Protein AF-A0A9W8LY80-F1 (afdb_monomer)

Mean predicted aligned error: 14.92 Å

Radius of gyration: 24.44 Å; Cα contacts (8 Å, |Δi|>4): 105; chains: 1; bounding box: 67×34×59 Å

InterPro domains:
  IPR016024 Armadillo-type fold [SSF48371] (2-162)

Nearest PDB structures (foldseek):
  9b31-assembly1_A  TM=7.472E-01  e=6.110E-05  Saccharomyces cerevisiae
  8f0x-assembly1_A  TM=8.409E-01  e=2.428E-04  Saccharomyces cerevisiae S288C
  9b3i-assembly1_A  TM=7.490E-01  e=7.148E-04  Saccharomyces cerevisiae

Foldseek 3Di:
DVLVVLVVLVVLLVVVVVVDPVQQPDKDFDAWDDDPVQPPHDQDPVNCVVPPIDGDIDRRNLRSLVVLLVSLVVVVVVVCVVVPPPDDDDPPPPPDPDDDDDDDDDPDDDDPDPDDVVVVVVVVVVVVVVPPCPPPVPDPVSVVDPSNPDDSNVVSVVSVVVVCPDPCCVPRNVVVDDPVSVVSVVVD

Solvent-accessible surface area (backbone atoms only — not comparable to full-atom values): 11968 Å² total; per-residue (Å²): 108,72,61,60,50,49,52,51,53,52,50,51,53,54,54,59,72,64,67,44,65,73,54,57,69,34,74,38,78,56,51,78,51,83,58,77,91,51,70,95,51,89,77,46,78,73,52,38,71,77,55,64,89,45,58,41,80,36,42,35,62,56,48,51,53,52,51,56,53,49,50,49,55,51,50,54,54,49,50,45,50,72,74,68,46,87,78,83,79,76,91,62,87,87,80,80,86,78,90,74,87,90,82,94,76,84,86,72,87,78,82,80,78,93,78,59,62,67,63,52,50,50,52,51,44,54,56,61,60,72,73,65,75,76,56,67,80,76,40,69,71,49,71,67,36,74,68,62,80,49,61,59,60,63,52,51,53,54,49,51,54,58,49,64,73,38,82,63,30,68,75,70,45,55,79,75,54,50,74,66,57,52,52,55,64,73,74,109

Sequence (188 aa):
GYYNRKVSAVALMRLLDLHDARVNSLVVQGDLIPNTANNGKIVTRSMSRVNPDQFTQIAAPVKIFKLLLAEIDMDVESMYVRNGGAGLSAVVDANELDTGDGDEDNWEDDGIEDAGLADELEYYAHFADDEFDDDDDDDEDVQADPIYHQDLNETLGSYLKQITCNENFGTSIAPLLTSREQSILSKM

Secondary structure (DSSP, 8-state):
-HHHHHHHHHHHHHHHHTT-HHHHT-EEEEEEE--GGGTTS---HHHHHHS--EEEEEEHHHHHHHHHHHHHHHHHHHHHHHTT----S------------------------SSSHHHHHHHHHHHHHHT----GGG-HHHHHSHHHHS-HHHHHHHHHHHHHTSTTHHHHTGGG--HHHHHHHHH-

pLDDT: mean 74.14, std 18.53, range [31.53, 95.0]

Structure (mmCIF, N/CA/C/O backbone):
data_AF-A0A9W8LY80-F1
#
_entry.id   AF-A0A9W8LY80-F1
#
loop_
_atom_site.group_PDB
_atom_site.id
_atom_site.type_symbol
_atom_site.label_atom_id
_atom_site.label_alt_id
_atom_site.label_comp_id
_atom_site.label_asym_id
_atom_site.label_entity_id
_atom_site.label_seq_id
_atom_site.pdbx_PDB_ins_code
_atom_site.Cartn_x
_atom_site.Cartn_y
_atom_site.Cartn_z
_atom_site.occupancy
_atom_site.B_iso_or_equiv
_atom_site.auth_seq_id
_atom_site.auth_comp_id
_atom_site.auth_asym_id
_atom_site.auth_atom_id
_atom_site.pdbx_PDB_model_num
ATOM 1 N N . GLY A 1 1 ? 17.490 -3.728 1.894 1.00 74.94 1 GLY A N 1
ATOM 2 C CA . GLY A 1 1 ? 17.814 -2.976 0.669 1.00 74.94 1 GLY A CA 1
ATOM 3 C C . GLY A 1 1 ? 16.670 -2.149 0.097 1.00 74.94 1 GLY A C 1
ATOM 4 O O . GLY A 1 1 ? 15.493 -2.458 0.286 1.00 74.94 1 GLY A O 1
ATOM 5 N N . TYR A 1 2 ? 17.032 -1.097 -0.641 1.00 81.38 2 TYR A N 1
ATOM 6 C CA . TYR A 1 2 ? 16.127 -0.249 -1.433 1.00 81.38 2 TYR A CA 1
ATOM 7 C C . TYR A 1 2 ? 15.503 -1.011 -2.615 1.00 81.38 2 TYR A C 1
ATOM 9 O O . TYR A 1 2 ? 14.302 -0.890 -2.860 1.00 81.38 2 TYR A O 1
ATOM 17 N N . TYR A 1 3 ? 16.281 -1.874 -3.277 1.00 85.69 3 TYR A N 1
ATOM 18 C CA . TYR A 1 3 ? 15.799 -2.746 -4.351 1.00 85.69 3 TYR A CA 1
ATOM 19 C C . TYR A 1 3 ? 14.634 -3.641 -3.901 1.00 85.69 3 TYR A C 1
ATOM 21 O O . TYR A 1 3 ? 13.572 -3.654 -4.523 1.00 85.69 3 TYR A O 1
ATOM 29 N N . ASN A 1 4 ? 14.771 -4.287 -2.741 1.00 87.69 4 ASN A N 1
ATOM 30 C CA . ASN A 1 4 ? 13.726 -5.122 -2.143 1.00 87.69 4 ASN A CA 1
ATOM 31 C C . ASN A 1 4 ? 12.393 -4.371 -1.921 1.00 87.69 4 ASN A C 1
ATOM 33 O O . ASN A 1 4 ? 11.312 -4.943 -2.115 1.00 87.69 4 ASN A O 1
ATOM 37 N N . ARG A 1 5 ? 12.445 -3.076 -1.570 1.00 87.88 5 ARG A N 1
ATOM 38 C CA . ARG A 1 5 ? 11.243 -2.227 -1.477 1.00 87.88 5 ARG A CA 1
ATOM 39 C C . ARG A 1 5 ? 10.616 -1.979 -2.847 1.00 87.88 5 ARG A C 1
ATOM 41 O O . ARG A 1 5 ? 9.407 -2.167 -2.984 1.00 87.88 5 ARG A O 1
ATOM 48 N N . LYS A 1 6 ? 11.418 -1.661 -3.874 1.00 89.06 6 LYS A N 1
ATOM 49 C CA . LYS A 1 6 ? 10.925 -1.511 -5.257 1.00 89.06 6 LYS A CA 1
ATOM 50 C C . LYS A 1 6 ? 10.234 -2.776 -5.756 1.00 89.06 6 LYS A C 1
ATOM 52 O O . LYS A 1 6 ? 9.104 -2.705 -6.234 1.00 89.06 6 LYS A O 1
ATOM 57 N N . VAL A 1 7 ? 10.880 -3.932 -5.600 1.00 91.50 7 VAL A N 1
ATOM 58 C CA . VAL A 1 7 ? 10.330 -5.233 -6.011 1.00 91.50 7 VAL A CA 1
ATOM 59 C C . VAL A 1 7 ? 9.003 -5.503 -5.305 1.00 91.50 7 VAL A C 1
ATOM 61 O O . VAL A 1 7 ? 8.015 -5.844 -5.957 1.00 91.50 7 VAL A O 1
ATOM 64 N N . SER A 1 8 ? 8.943 -5.281 -3.989 1.00 92.81 8 SER A N 1
ATOM 65 C CA . SER A 1 8 ? 7.718 -5.467 -3.201 1.00 92.81 8 SER A CA 1
ATOM 66 C C . SER A 1 8 ? 6.587 -4.551 -3.673 1.00 92.81 8 SER A C 1
ATOM 68 O O . SER A 1 8 ? 5.464 -5.011 -3.888 1.00 92.81 8 SER A O 1
ATOM 70 N N . ALA A 1 9 ? 6.873 -3.268 -3.894 1.00 92.38 9 ALA A N 1
ATOM 71 C CA . ALA A 1 9 ? 5.894 -2.299 -4.369 1.00 92.38 9 ALA A CA 1
ATOM 72 C C . ALA A 1 9 ? 5.366 -2.657 -5.770 1.00 92.38 9 ALA A C 1
ATOM 74 O O . ALA A 1 9 ? 4.152 -2.676 -5.990 1.00 92.38 9 ALA A O 1
ATOM 75 N N . VAL A 1 10 ? 6.251 -3.022 -6.705 1.00 92.38 10 VAL A N 1
ATOM 76 C CA . VAL A 1 10 ? 5.865 -3.453 -8.059 1.00 92.38 10 VAL A CA 1
ATOM 77 C C . VAL A 1 10 ? 5.041 -4.736 -8.022 1.00 92.38 10 VAL A C 1
ATOM 79 O O . VAL A 1 10 ? 4.006 -4.813 -8.686 1.00 92.38 10 VAL A O 1
ATOM 82 N N . ALA A 1 11 ? 5.430 -5.721 -7.214 1.00 93.75 11 ALA A N 1
ATOM 83 C CA . ALA A 1 11 ? 4.673 -6.959 -7.058 1.00 93.75 11 ALA A CA 1
ATOM 84 C C . ALA A 1 11 ? 3.248 -6.698 -6.543 1.00 93.75 11 ALA A C 1
ATOM 86 O O . ALA A 1 11 ? 2.287 -7.274 -7.056 1.00 93.75 11 ALA A O 1
ATOM 87 N N . LEU A 1 12 ? 3.096 -5.788 -5.578 1.00 93.44 12 LEU A N 1
ATOM 88 C CA . LEU A 1 12 ? 1.799 -5.386 -5.038 1.00 93.44 12 LEU A CA 1
ATOM 89 C C . LEU A 1 12 ? 0.921 -4.659 -6.068 1.00 93.44 12 LEU A C 1
ATOM 91 O O . LEU A 1 12 ? -0.277 -4.940 -6.136 1.00 93.44 12 LEU A O 1
ATOM 95 N N . MET A 1 13 ? 1.498 -3.790 -6.906 1.00 92.56 13 MET A N 1
ATOM 96 C CA . MET A 1 13 ? 0.776 -3.176 -8.031 1.00 92.56 13 MET A CA 1
ATOM 97 C C . MET A 1 13 ? 0.255 -4.244 -9.001 1.00 92.56 13 MET A C 1
ATOM 99 O O . MET A 1 13 ? -0.931 -4.286 -9.321 1.00 92.56 13 MET A O 1
ATOM 103 N N . ARG A 1 14 ? 1.117 -5.186 -9.405 1.00 92.50 14 ARG A N 1
ATOM 104 C CA . ARG A 1 14 ? 0.716 -6.290 -10.292 1.00 92.50 14 ARG A CA 1
ATOM 105 C C . ARG A 1 14 ? -0.362 -7.171 -9.669 1.00 92.50 14 ARG A C 1
ATOM 107 O O . ARG A 1 14 ? -1.258 -7.629 -10.373 1.00 92.50 14 ARG A O 1
ATOM 114 N N . LEU A 1 15 ? -0.296 -7.401 -8.361 1.00 92.31 15 LEU A N 1
ATOM 115 C CA . LEU A 1 15 ? -1.284 -8.199 -7.644 1.00 92.31 15 LEU A CA 1
ATOM 116 C C . LEU A 1 15 ? -2.679 -7.557 -7.681 1.00 92.31 15 LEU A C 1
ATOM 118 O O . LEU A 1 15 ? -3.668 -8.271 -7.847 1.00 92.31 15 LEU A O 1
ATOM 122 N N . LEU A 1 16 ? -2.758 -6.229 -7.564 1.00 89.19 16 LEU A N 1
ATOM 123 C CA . LEU A 1 16 ? -4.012 -5.487 -7.711 1.00 89.19 16 LEU A CA 1
ATOM 124 C C . LEU A 1 16 ? -4.546 -5.548 -9.149 1.00 89.19 16 LEU A C 1
ATOM 126 O O . LEU A 1 16 ? -5.740 -5.781 -9.341 1.00 89.19 16 LEU A O 1
ATOM 130 N N . ASP A 1 17 ? -3.672 -5.440 -10.153 1.00 89.94 17 ASP A N 1
ATOM 131 C CA . ASP A 1 17 ? -4.055 -5.493 -11.573 1.00 89.94 17 ASP A CA 1
ATOM 132 C C . ASP A 1 17 ? -4.682 -6.827 -11.991 1.00 89.94 17 ASP A C 1
ATOM 134 O O . ASP A 1 17 ? -5.520 -6.870 -12.897 1.00 89.94 17 ASP A O 1
ATOM 138 N N . LEU A 1 18 ? -4.318 -7.925 -11.324 1.00 90.44 18 LEU A N 1
ATOM 139 C CA . LEU A 1 18 ? -4.878 -9.249 -11.601 1.00 90.44 18 LEU A CA 1
ATOM 140 C C . LEU A 1 18 ? -6.361 -9.370 -11.224 1.00 90.44 18 LEU A C 1
ATOM 142 O O . LEU A 1 18 ? -7.028 -10.273 -11.727 1.00 90.44 18 LEU A O 1
ATOM 146 N N . HIS A 1 19 ? -6.879 -8.493 -10.352 1.00 86.31 19 HIS A N 1
ATOM 147 C CA . HIS A 1 19 ? -8.266 -8.514 -9.865 1.00 86.31 19 HIS A CA 1
ATOM 148 C C . HIS A 1 19 ? -8.741 -9.913 -9.413 1.00 86.31 19 HIS A C 1
ATOM 150 O O . HIS A 1 19 ? -9.911 -10.274 -9.571 1.00 86.31 19 HIS A O 1
ATOM 156 N N . ASP A 1 20 ? -7.836 -10.720 -8.851 1.00 92.25 20 ASP A N 1
ATOM 157 C CA . ASP A 1 20 ? -8.119 -12.109 -8.493 1.00 92.25 20 ASP A CA 1
ATOM 158 C C . ASP A 1 20 ? -9.129 -12.173 -7.334 1.00 92.25 20 ASP A C 1
ATOM 160 O O . ASP A 1 20 ? -8.915 -11.622 -6.250 1.00 92.25 20 ASP A O 1
ATOM 164 N N . ALA A 1 21 ? -10.232 -12.895 -7.546 1.00 90.81 21 ALA A N 1
ATOM 165 C CA . ALA A 1 21 ? -11.280 -13.088 -6.547 1.00 90.81 21 ALA A CA 1
ATOM 166 C C . ALA A 1 21 ? -10.750 -13.681 -5.230 1.00 90.81 21 ALA A C 1
ATOM 168 O O . ALA A 1 21 ? -11.258 -13.349 -4.158 1.00 90.81 21 ALA A O 1
ATOM 169 N N . ARG A 1 22 ? -9.710 -14.522 -5.291 1.00 92.56 22 ARG A N 1
ATOM 170 C CA . ARG A 1 22 ? -9.081 -15.121 -4.108 1.00 92.56 22 ARG A CA 1
ATOM 171 C C . ARG A 1 22 ? -8.469 -14.041 -3.228 1.00 92.56 22 ARG A C 1
ATOM 173 O O . ARG A 1 22 ? -8.735 -14.029 -2.032 1.00 92.56 22 ARG A O 1
ATOM 180 N N . VAL A 1 23 ? -7.737 -13.103 -3.826 1.00 89.00 23 VAL A N 1
ATOM 181 C CA . VAL A 1 23 ? -7.120 -11.976 -3.114 1.00 89.00 23 VAL A CA 1
ATOM 182 C C . VAL A 1 23 ? -8.190 -11.009 -2.613 1.00 89.00 23 VAL A C 1
ATOM 184 O O . VAL A 1 23 ? -8.158 -10.609 -1.453 1.00 89.00 23 VAL A O 1
ATOM 187 N N . ASN A 1 24 ? -9.192 -10.702 -3.439 1.00 87.69 24 ASN A N 1
ATOM 188 C CA . ASN A 1 24 ? -10.275 -9.788 -3.068 1.00 87.69 24 ASN A CA 1
ATOM 189 C C . ASN A 1 24 ? -11.109 -10.288 -1.879 1.00 87.69 24 ASN A C 1
ATOM 191 O O . ASN A 1 24 ? -11.655 -9.479 -1.132 1.00 87.69 24 ASN A O 1
ATOM 195 N N . SER A 1 25 ? -11.206 -11.608 -1.698 1.00 90.56 25 SER A N 1
A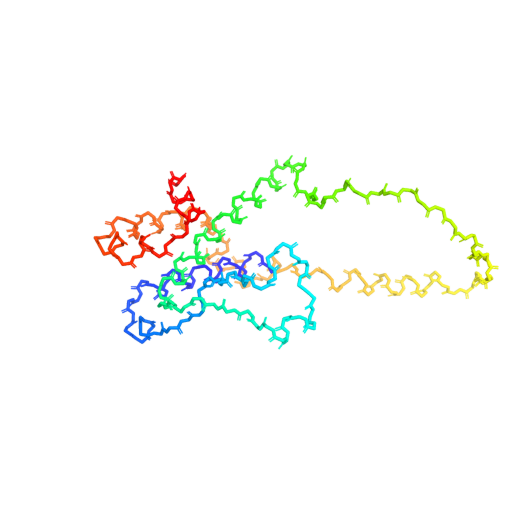TOM 196 C CA . SER A 1 25 ? -11.951 -12.222 -0.594 1.00 90.56 25 SER A CA 1
ATOM 197 C C . SER A 1 25 ? -11.189 -12.262 0.738 1.00 90.56 25 SER A C 1
ATOM 199 O O . SER A 1 25 ? -11.796 -12.524 1.777 1.00 90.56 25 SER A O 1
ATOM 201 N N . LEU A 1 26 ? -9.875 -12.007 0.729 1.00 94.31 26 LEU A N 1
ATOM 202 C CA . LEU A 1 26 ? -9.054 -12.036 1.937 1.00 94.31 26 LEU A CA 1
ATOM 203 C C . LEU A 1 26 ? -9.295 -10.800 2.803 1.00 94.31 26 LEU A C 1
ATOM 205 O O . LEU A 1 26 ? -9.319 -9.666 2.321 1.00 94.31 26 LEU A O 1
ATOM 209 N N . VAL A 1 27 ? -9.402 -11.037 4.108 1.00 94.44 27 VAL A N 1
ATOM 210 C CA . VAL A 1 27 ? -9.49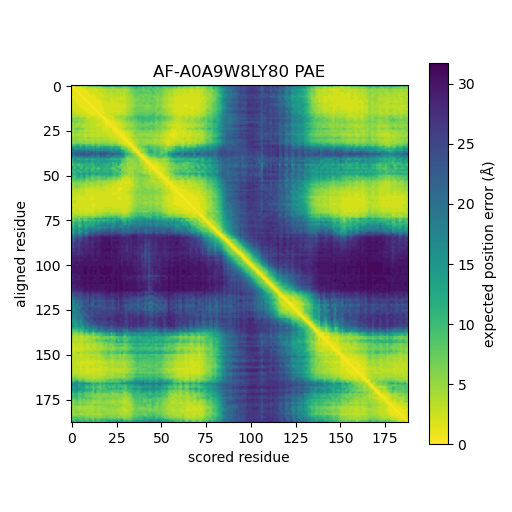5 -10.000 5.136 1.00 94.44 27 VAL A CA 1
ATOM 211 C C . VAL A 1 27 ? -8.189 -9.984 5.920 1.00 94.44 27 VAL A C 1
ATOM 213 O O . VAL A 1 27 ? -7.698 -11.031 6.340 1.00 94.44 27 VAL A O 1
ATOM 216 N N . VAL A 1 28 ? -7.619 -8.796 6.086 1.00 95.00 28 VAL A N 1
ATOM 217 C CA . VAL A 1 28 ? -6.319 -8.565 6.716 1.00 95.00 28 VAL A CA 1
ATOM 218 C C . VAL A 1 28 ? -6.408 -7.450 7.755 1.00 95.00 28 VAL A C 1
ATOM 220 O O . VAL A 1 28 ? -7.358 -6.663 7.783 1.00 95.00 28 VAL A O 1
ATOM 223 N N . GLN A 1 29 ? -5.385 -7.369 8.605 1.00 94.50 29 GLN A N 1
ATOM 224 C CA . GLN A 1 29 ? -5.264 -6.319 9.611 1.00 94.50 29 GLN A CA 1
ATOM 225 C C . GLN A 1 29 ? -4.971 -4.960 8.954 1.00 94.50 29 GLN A C 1
ATOM 227 O O . GLN A 1 29 ? -4.012 -4.791 8.197 1.00 94.50 29 GLN A O 1
ATOM 232 N N . GLY A 1 30 ? -5.834 -3.994 9.244 1.00 90.88 30 GLY A N 1
ATOM 233 C CA . GLY A 1 30 ? -5.789 -2.621 8.770 1.00 90.88 30 GLY A CA 1
ATOM 234 C C . GLY A 1 30 ? -5.000 -1.720 9.710 1.00 90.88 30 GLY A C 1
ATOM 235 O O . GLY A 1 30 ? -3.783 -1.860 9.826 1.00 90.88 30 GLY A O 1
ATOM 236 N N . ASP A 1 31 ? -5.709 -0.786 10.332 1.00 89.00 31 ASP A N 1
ATOM 237 C CA . ASP A 1 31 ? -5.162 0.265 11.189 1.00 89.00 31 ASP A CA 1
ATOM 238 C C . ASP A 1 31 ? -5.319 -0.113 12.661 1.00 89.00 31 ASP A C 1
ATOM 240 O O . ASP A 1 31 ? -6.273 -0.798 13.041 1.00 89.00 31 ASP A O 1
ATOM 244 N N . LEU A 1 32 ? -4.389 0.353 13.492 1.00 88.44 32 LEU A N 1
ATOM 245 C CA . LEU A 1 32 ? -4.456 0.177 14.938 1.00 88.44 32 LEU A CA 1
ATOM 246 C C . LEU A 1 32 ? -5.653 0.950 15.500 1.00 88.44 32 LEU A C 1
ATOM 248 O O . LEU A 1 32 ? -5.790 2.155 15.291 1.00 88.44 32 LEU A O 1
ATOM 252 N N . ILE A 1 33 ? -6.502 0.255 16.246 1.00 86.75 33 ILE A N 1
ATOM 253 C CA . ILE A 1 33 ? -7.591 0.852 17.007 1.00 86.75 33 ILE A CA 1
ATOM 254 C C . ILE A 1 33 ? -6.984 1.347 18.324 1.00 86.75 33 ILE A C 1
ATOM 256 O O . ILE A 1 33 ? -6.552 0.522 19.136 1.00 86.75 33 ILE A O 1
ATOM 260 N N . PRO A 1 34 ? -6.924 2.671 18.559 1.00 80.25 34 PRO A N 1
ATOM 261 C CA . PRO A 1 34 ? -6.301 3.208 19.757 1.00 80.25 34 PRO A CA 1
ATOM 262 C C . PRO A 1 34 ? -7.050 2.725 20.998 1.00 80.25 34 PRO A C 1
ATOM 264 O O . PRO A 1 34 ? -8.262 2.908 21.134 1.00 80.25 34 PRO A O 1
ATOM 267 N N . ASN A 1 35 ? -6.316 2.095 21.914 1.00 77.25 35 ASN A N 1
ATOM 268 C CA . ASN A 1 35 ? -6.900 1.582 23.138 1.00 77.25 35 ASN A CA 1
ATOM 269 C C . ASN A 1 35 ? -7.150 2.721 24.133 1.00 77.25 35 ASN A C 1
ATOM 271 O O . ASN A 1 35 ? -6.221 3.287 24.714 1.00 77.25 35 ASN A O 1
ATOM 275 N N . THR A 1 36 ? -8.425 3.008 24.386 1.00 74.88 36 THR A N 1
ATOM 276 C CA . THR A 1 36 ? -8.856 4.068 25.304 1.00 74.88 36 THR A CA 1
ATOM 277 C C . THR A 1 36 ? -8.409 3.844 26.750 1.00 74.88 36 THR A C 1
ATOM 279 O O . THR A 1 36 ? -8.355 4.802 27.516 1.00 74.88 36 THR A O 1
ATOM 282 N N . ALA A 1 37 ? -8.075 2.609 27.147 1.00 66.56 37 ALA A N 1
ATOM 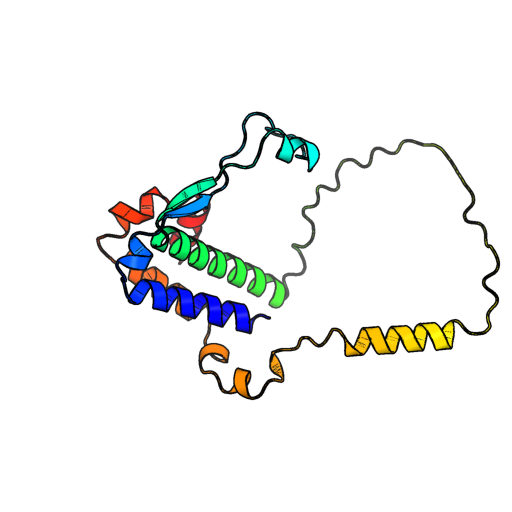283 C CA . ALA A 1 37 ? -7.602 2.298 28.498 1.00 66.56 37 ALA A CA 1
ATOM 284 C C . ALA A 1 37 ? -6.190 2.842 28.787 1.00 66.56 37 ALA A C 1
ATOM 286 O O . ALA A 1 37 ? -5.864 3.124 29.940 1.00 66.56 37 ALA A O 1
ATOM 287 N N . ASN A 1 38 ? -5.371 3.028 27.746 1.00 65.75 38 ASN A N 1
ATOM 288 C CA . ASN A 1 38 ? -3.972 3.452 27.857 1.00 65.75 38 ASN A CA 1
ATOM 289 C C . ASN A 1 38 ? -3.738 4.875 27.324 1.00 65.75 38 ASN A C 1
ATOM 291 O O . ASN A 1 38 ? -2.603 5.251 27.036 1.00 65.75 38 ASN A O 1
ATOM 295 N N . ASN A 1 39 ? -4.803 5.668 27.171 1.00 71.12 39 ASN A N 1
ATOM 296 C CA . ASN A 1 39 ? -4.736 6.961 26.497 1.00 71.12 39 ASN A CA 1
ATOM 297 C C . ASN A 1 39 ? -3.711 7.897 27.171 1.00 71.12 39 ASN A C 1
ATOM 299 O O . ASN A 1 39 ? -3.860 8.248 28.343 1.00 71.12 39 ASN A O 1
ATOM 303 N N . GLY A 1 40 ? -2.669 8.280 26.426 1.00 69.44 40 GLY A N 1
ATOM 304 C CA . GLY A 1 40 ? -1.605 9.182 26.884 1.00 69.44 40 GLY A CA 1
ATOM 305 C C . GLY A 1 40 ? -0.534 8.553 27.783 1.00 69.44 40 GLY A C 1
ATOM 306 O O . GLY A 1 40 ? 0.252 9.288 28.371 1.00 69.44 40 GLY A O 1
ATOM 307 N N . LYS A 1 41 ? -0.489 7.220 27.921 1.00 75.12 41 LYS A N 1
ATOM 308 C CA . LYS A 1 41 ? 0.543 6.524 28.706 1.00 75.12 41 LYS A CA 1
ATOM 309 C C . LYS A 1 41 ? 1.449 5.691 27.812 1.00 75.12 41 LYS A C 1
ATOM 311 O O . LYS A 1 41 ? 0.978 5.036 26.886 1.00 75.12 41 LYS A O 1
ATOM 316 N N . ILE A 1 42 ? 2.739 5.658 28.147 1.00 78.88 42 ILE A N 1
ATOM 317 C CA . ILE A 1 42 ? 3.696 4.740 27.525 1.00 78.88 42 ILE A CA 1
ATOM 318 C C . ILE A 1 42 ? 3.229 3.310 27.810 1.00 78.88 42 ILE A C 1
ATOM 320 O O . ILE A 1 42 ? 3.174 2.870 28.962 1.00 78.88 42 ILE A O 1
ATOM 324 N N . VAL A 1 43 ? 2.862 2.588 26.755 1.00 78.44 43 VAL A N 1
ATOM 325 C CA . VAL A 1 43 ? 2.425 1.199 26.866 1.00 78.44 43 VAL A CA 1
ATOM 326 C C . VAL A 1 43 ? 3.663 0.318 26.946 1.00 78.44 43 VAL A C 1
ATOM 328 O O . VAL A 1 43 ? 4.408 0.164 25.983 1.00 78.44 43 VAL A O 1
ATOM 331 N N . THR A 1 44 ? 3.901 -0.261 28.118 1.00 85.69 44 THR A N 1
ATOM 332 C CA . THR A 1 44 ? 4.969 -1.244 28.301 1.00 85.69 44 THR A CA 1
ATOM 333 C C . THR A 1 44 ? 4.497 -2.631 27.862 1.00 85.69 44 THR A C 1
ATOM 335 O O . THR A 1 44 ? 3.304 -2.941 27.883 1.00 85.69 44 THR A O 1
ATOM 338 N N . ARG A 1 45 ? 5.439 -3.523 27.537 1.00 84.44 45 ARG A N 1
ATOM 339 C CA . ARG A 1 45 ? 5.164 -4.920 27.138 1.00 84.44 45 ARG A CA 1
ATOM 340 C C . ARG A 1 45 ? 4.196 -5.676 28.065 1.00 84.44 45 ARG A C 1
ATOM 342 O O . ARG A 1 45 ? 3.423 -6.513 27.604 1.00 84.44 45 ARG A O 1
ATOM 349 N N . SER A 1 46 ? 4.228 -5.406 29.376 1.00 83.88 46 SER A N 1
ATOM 350 C CA . SER A 1 46 ? 3.319 -6.038 30.343 1.00 83.88 46 SER A CA 1
ATOM 351 C C . SER A 1 46 ? 1.887 -5.515 30.214 1.00 83.88 46 SER A C 1
ATOM 353 O O . SER A 1 46 ? 0.955 -6.304 30.359 1.00 83.88 46 SER A O 1
ATOM 355 N N . MET A 1 47 ? 1.710 -4.231 29.886 1.00 78.81 47 MET A N 1
ATOM 356 C CA . MET A 1 47 ? 0.405 -3.607 29.651 1.00 78.81 47 MET A CA 1
ATOM 357 C C . MET A 1 47 ? -0.231 -4.081 28.339 1.00 78.81 47 MET A C 1
ATOM 359 O O . MET A 1 47 ? -1.420 -4.402 28.346 1.00 78.81 47 MET A O 1
ATOM 363 N N . SER A 1 48 ? 0.543 -4.236 27.256 1.00 81.25 48 SER A N 1
ATOM 364 C CA . SER A 1 48 ? 0.040 -4.796 25.986 1.00 81.25 48 SER A CA 1
ATOM 365 C C . SER A 1 48 ? -0.425 -6.246 26.124 1.00 81.25 48 SER A C 1
ATOM 367 O O . SER A 1 48 ? -1.351 -6.670 25.448 1.00 81.25 48 SER A O 1
ATOM 369 N N . ARG A 1 49 ? 0.168 -7.036 27.030 1.00 82.94 49 ARG A N 1
ATOM 370 C CA . ARG A 1 49 ? -0.306 -8.409 27.274 1.00 82.94 49 ARG A CA 1
ATOM 371 C C . ARG A 1 49 ? -1.666 -8.446 27.976 1.00 82.94 49 ARG A C 1
ATOM 373 O O . ARG A 1 49 ? -2.435 -9.375 27.760 1.00 82.94 49 ARG A O 1
ATOM 380 N N . VAL A 1 50 ? -1.940 -7.468 28.840 1.00 82.62 50 VAL A N 1
ATOM 381 C CA . VAL A 1 50 ? -3.224 -7.352 29.553 1.00 82.62 50 VAL A CA 1
ATOM 382 C C . VAL A 1 50 ? -4.299 -6.783 28.631 1.00 82.62 50 VAL A C 1
ATOM 384 O O . VAL A 1 50 ? -5.440 -7.232 28.668 1.00 82.62 50 VAL A O 1
ATOM 387 N N . ASN A 1 51 ? -3.922 -5.825 27.788 1.00 80.00 51 ASN A N 1
ATOM 388 C CA . ASN A 1 51 ? -4.797 -5.184 26.823 1.00 80.00 51 ASN A CA 1
ATOM 389 C C . ASN A 1 51 ? -4.135 -5.204 25.435 1.00 80.00 51 ASN A C 1
ATOM 391 O O . ASN A 1 51 ? -3.441 -4.242 25.097 1.00 80.00 51 ASN A O 1
ATOM 395 N N . PRO A 1 52 ? -4.313 -6.287 24.655 1.00 84.00 52 PRO A N 1
ATOM 396 C CA . PRO A 1 52 ? -3.662 -6.431 23.361 1.00 84.00 52 PRO A CA 1
ATOM 397 C C . PRO A 1 52 ? -4.174 -5.409 22.353 1.00 84.00 52 PRO A C 1
ATOM 399 O O . PRO A 1 52 ? -5.341 -5.003 22.382 1.00 84.00 52 PRO A O 1
ATOM 402 N N . ASP A 1 53 ? -3.280 -5.035 21.447 1.00 86.69 53 ASP A N 1
ATOM 403 C CA . ASP A 1 53 ? -3.571 -4.141 20.339 1.00 86.69 53 ASP A CA 1
ATOM 404 C C . ASP A 1 53 ? -4.633 -4.750 19.423 1.00 86.69 53 ASP A C 1
ATOM 406 O O . ASP A 1 53 ? -4.575 -5.923 19.043 1.00 86.69 53 ASP A O 1
ATOM 410 N N . GLN A 1 54 ? -5.633 -3.940 19.087 1.00 89.25 54 GLN A N 1
ATOM 411 C CA . GLN A 1 54 ? -6.708 -4.329 18.185 1.00 89.25 54 GLN A CA 1
ATOM 412 C C . GLN A 1 54 ? -6.523 -3.614 16.860 1.00 89.25 54 GLN A C 1
ATOM 414 O O . GLN A 1 54 ? -6.188 -2.435 16.825 1.00 89.25 54 GLN A O 1
ATOM 419 N N . PHE A 1 55 ? -6.784 -4.317 15.766 1.00 91.81 55 PHE A N 1
ATOM 420 C CA . PHE A 1 55 ? -6.656 -3.774 14.422 1.00 91.81 55 PHE A CA 1
ATOM 421 C C . PHE A 1 55 ? -7.997 -3.835 13.712 1.00 91.81 55 PHE A C 1
ATOM 423 O O . PHE A 1 55 ? -8.763 -4.792 13.886 1.00 91.81 55 PHE A O 1
ATOM 430 N N . THR A 1 56 ? -8.268 -2.838 12.875 1.00 91.75 56 THR A N 1
ATOM 431 C CA . THR A 1 56 ? -9.404 -2.898 11.959 1.00 91.75 56 THR A CA 1
ATOM 432 C C . THR A 1 56 ? -9.230 -4.077 11.002 1.00 91.75 56 THR A C 1
ATOM 434 O O . THR A 1 56 ? -8.115 -4.503 10.709 1.00 91.75 56 THR A O 1
ATOM 437 N N . GLN A 1 57 ? -10.335 -4.654 10.545 1.00 93.75 57 GLN A N 1
ATOM 438 C CA . GLN A 1 57 ? -10.323 -5.749 9.578 1.00 93.75 57 GLN A CA 1
ATOM 439 C C . GLN A 1 57 ? -10.765 -5.184 8.233 1.00 93.75 57 GLN A C 1
ATOM 441 O O . GLN A 1 57 ? -11.891 -4.700 8.114 1.00 93.75 57 GLN A O 1
ATOM 446 N N . ILE A 1 58 ? -9.875 -5.200 7.244 1.00 91.94 58 ILE A N 1
ATOM 447 C CA . ILE A 1 58 ? -10.124 -4.629 5.915 1.00 91.94 58 ILE A CA 1
ATOM 448 C C . ILE A 1 58 ? -9.816 -5.648 4.822 1.00 91.94 58 ILE A C 1
ATOM 450 O O . ILE A 1 58 ? -9.059 -6.593 5.033 1.00 91.94 58 ILE A O 1
ATOM 454 N N . ALA A 1 59 ? -10.402 -5.466 3.640 1.00 92.31 59 ALA A N 1
ATOM 455 C CA . ALA A 1 59 ? -10.104 -6.325 2.500 1.00 92.31 59 ALA A CA 1
ATOM 456 C C . ALA A 1 59 ? -8.645 -6.143 2.047 1.00 92.31 59 ALA A C 1
ATOM 458 O O . ALA A 1 59 ? -8.118 -5.025 2.059 1.00 92.31 59 ALA A O 1
ATOM 459 N N . ALA A 1 60 ? -8.005 -7.226 1.605 1.00 91.88 60 ALA A N 1
ATOM 460 C CA . ALA A 1 60 ? -6.610 -7.207 1.170 1.00 91.88 60 ALA A CA 1
ATOM 461 C C . ALA A 1 60 ? -6.312 -6.150 0.088 1.00 91.88 60 ALA A C 1
ATOM 463 O O . ALA A 1 60 ? -5.332 -5.428 0.261 1.00 91.88 60 ALA A O 1
ATOM 464 N N . PRO A 1 61 ? -7.154 -5.938 -0.948 1.00 91.25 61 PRO A N 1
ATOM 465 C CA . PRO A 1 61 ? -6.898 -4.896 -1.947 1.00 91.25 61 PRO A CA 1
ATOM 466 C C . PRO A 1 61 ? -6.821 -3.487 -1.347 1.00 91.25 61 PRO A C 1
ATOM 468 O O . PRO A 1 61 ? -5.984 -2.681 -1.745 1.00 91.25 61 PRO A O 1
ATOM 471 N N . VAL A 1 62 ? -7.651 -3.206 -0.337 1.00 91.00 62 VAL A N 1
ATOM 472 C CA . VAL A 1 62 ? -7.642 -1.919 0.371 1.00 91.00 62 VAL A CA 1
ATOM 473 C C . VAL A 1 62 ? -6.352 -1.768 1.171 1.00 91.00 62 VAL A C 1
ATOM 475 O O . VAL A 1 62 ? -5.737 -0.706 1.144 1.00 91.00 62 VAL A O 1
ATOM 478 N N . LYS A 1 63 ? -5.905 -2.827 1.860 1.00 93.12 63 LYS A N 1
ATOM 479 C CA . LYS A 1 63 ? -4.638 -2.787 2.604 1.00 93.12 63 LYS A CA 1
ATOM 480 C C . LYS A 1 63 ? -3.448 -2.584 1.675 1.00 93.12 63 LYS A C 1
ATOM 482 O O . LYS A 1 63 ? -2.579 -1.785 1.998 1.00 93.12 63 LYS A O 1
ATOM 487 N N . ILE A 1 64 ? -3.423 -3.269 0.533 1.00 92.69 64 ILE A N 1
ATOM 488 C CA . ILE A 1 64 ? -2.360 -3.115 -0.462 1.00 92.69 64 ILE A CA 1
ATOM 489 C C . ILE A 1 64 ? -2.314 -1.666 -0.954 1.00 92.69 64 ILE A C 1
ATOM 491 O O . ILE A 1 64 ? -1.249 -1.061 -0.949 1.00 92.69 64 ILE A O 1
ATOM 495 N N . PHE A 1 65 ? -3.466 -1.074 -1.277 1.00 91.50 65 PHE A N 1
ATOM 496 C CA . PHE A 1 65 ? -3.537 0.333 -1.672 1.00 91.50 65 PHE A CA 1
ATOM 497 C C . PHE A 1 65 ? -2.972 1.281 -0.598 1.00 91.50 65 PHE A C 1
ATOM 499 O O . PHE A 1 65 ? -2.184 2.170 -0.911 1.00 91.50 65 PHE A O 1
ATOM 506 N N . LYS A 1 66 ? -3.313 1.059 0.679 1.00 92.00 66 LYS A N 1
ATOM 507 C CA . LYS A 1 66 ? -2.756 1.831 1.803 1.00 92.00 66 LYS A CA 1
ATOM 508 C C . LYS A 1 66 ? -1.239 1.683 1.939 1.00 92.00 66 LYS A C 1
ATOM 510 O O . LYS A 1 66 ? -0.552 2.664 2.196 1.00 92.00 66 LYS A O 1
ATOM 515 N N . LEU A 1 67 ? -0.709 0.474 1.746 1.00 92.56 67 LEU A N 1
ATOM 516 C CA . LEU A 1 67 ? 0.735 0.227 1.785 1.00 92.56 67 LEU A CA 1
ATOM 517 C C . LEU A 1 67 ? 1.465 0.954 0.648 1.00 92.56 67 LEU A C 1
ATOM 519 O O . LEU A 1 67 ? 2.496 1.566 0.895 1.00 92.56 67 LEU A O 1
ATOM 523 N N . LEU A 1 68 ? 0.905 0.956 -0.566 1.00 91.75 68 LEU A N 1
ATOM 524 C CA . LEU A 1 68 ? 1.479 1.687 -1.702 1.00 91.75 68 LEU A CA 1
ATOM 525 C C . LEU A 1 68 ? 1.489 3.207 -1.465 1.00 91.75 68 LEU A C 1
ATOM 527 O O . LEU A 1 68 ? 2.444 3.880 -1.840 1.00 91.75 68 LEU A O 1
ATOM 531 N N . LEU A 1 69 ? 0.458 3.749 -0.809 1.00 90.56 69 LEU A N 1
ATOM 532 C CA . LEU A 1 69 ? 0.437 5.157 -0.398 1.00 90.56 69 LEU A CA 1
ATOM 533 C C . LEU A 1 69 ? 1.510 5.485 0.640 1.00 90.56 69 LEU A C 1
ATOM 535 O O . LEU A 1 69 ? 2.143 6.536 0.551 1.00 90.56 69 LEU A O 1
ATOM 539 N N . ALA A 1 70 ? 1.702 4.599 1.617 1.00 90.19 70 ALA A N 1
ATOM 540 C CA . ALA A 1 70 ? 2.739 4.757 2.626 1.00 90.19 70 ALA A CA 1
ATOM 541 C C . ALA A 1 70 ? 4.145 4.707 2.008 1.00 90.19 70 ALA A C 1
ATOM 543 O O . ALA A 1 70 ? 4.999 5.484 2.422 1.00 90.19 70 ALA A O 1
ATOM 544 N N . GLU A 1 71 ? 4.368 3.862 0.995 1.00 89.50 71 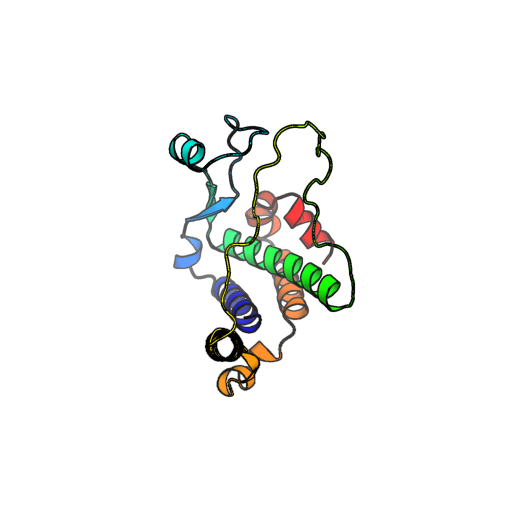GLU A N 1
ATOM 545 C CA . GLU A 1 71 ? 5.661 3.785 0.301 1.00 89.50 71 GLU A CA 1
ATOM 546 C C . GLU A 1 71 ? 6.018 5.113 -0.376 1.00 89.50 71 GLU A C 1
ATOM 548 O O . GLU A 1 71 ? 7.149 5.566 -0.247 1.00 89.50 71 GLU A O 1
ATOM 553 N N . ILE A 1 72 ? 5.060 5.789 -1.026 1.00 86.25 72 ILE A N 1
ATOM 554 C CA . ILE A 1 72 ? 5.336 7.104 -1.631 1.00 86.25 72 ILE A CA 1
ATOM 555 C 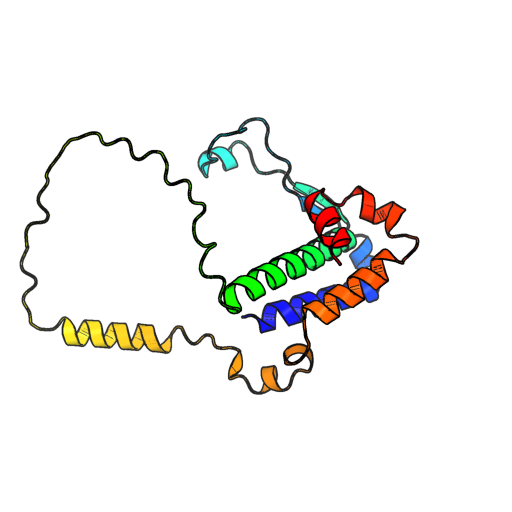C . ILE A 1 72 ? 5.664 8.153 -0.565 1.00 86.25 72 ILE A C 1
ATOM 557 O O . ILE A 1 72 ? 6.583 8.945 -0.748 1.00 86.25 72 ILE A O 1
ATOM 561 N N . ASP A 1 73 ? 4.926 8.180 0.547 1.00 84.50 73 ASP A N 1
ATOM 562 C CA . ASP A 1 73 ? 5.180 9.143 1.629 1.00 84.50 73 ASP A CA 1
ATOM 563 C C . ASP A 1 73 ? 6.592 8.955 2.214 1.00 84.50 73 ASP A C 1
ATOM 565 O O . ASP A 1 73 ? 7.324 9.926 2.405 1.00 84.50 73 ASP A O 1
ATOM 569 N N . MET A 1 74 ? 7.003 7.697 2.412 1.00 80.94 74 MET A N 1
ATOM 570 C CA . MET A 1 74 ? 8.347 7.349 2.880 1.00 80.94 74 MET A CA 1
ATOM 571 C C . MET A 1 74 ? 9.432 7.680 1.856 1.00 80.94 74 MET A C 1
ATOM 573 O O . MET A 1 74 ? 10.497 8.163 2.236 1.00 80.94 74 MET A O 1
ATOM 577 N N . ASP A 1 75 ? 9.201 7.421 0.568 1.00 72.81 75 ASP A N 1
ATOM 578 C CA . ASP A 1 75 ? 10.219 7.661 -0.454 1.00 72.81 75 ASP A CA 1
ATOM 579 C C . ASP A 1 75 ? 10.448 9.165 -0.655 1.00 72.81 75 ASP A C 1
ATOM 581 O O . ASP A 1 75 ? 11.596 9.608 -0.700 1.00 72.81 75 ASP A O 1
ATOM 585 N N . VAL A 1 76 ? 9.376 9.963 -0.618 1.00 67.12 76 VAL A N 1
ATOM 586 C CA . VAL A 1 76 ? 9.435 11.431 -0.595 1.00 67.12 76 VAL A CA 1
ATOM 587 C C . VAL A 1 76 ? 10.228 11.930 0.619 1.00 67.12 76 VAL A C 1
ATOM 589 O O . VAL A 1 76 ? 11.136 12.747 0.460 1.00 67.12 76 VAL A O 1
ATOM 592 N N . GLU A 1 77 ? 9.952 11.419 1.822 1.00 62.16 77 GLU A N 1
ATOM 593 C CA . GLU A 1 77 ? 10.702 11.767 3.037 1.00 62.16 77 GLU A CA 1
ATOM 594 C C . GLU A 1 77 ? 12.189 11.385 2.919 1.00 62.16 77 GLU A C 1
ATOM 596 O O . GLU A 1 77 ? 13.072 12.198 3.204 1.00 62.16 77 GLU A O 1
ATOM 601 N N . SER A 1 78 ? 12.485 10.192 2.399 1.00 64.06 78 SER A N 1
ATOM 602 C CA . SER A 1 78 ? 13.856 9.716 2.199 1.00 64.06 78 SER A CA 1
ATOM 603 C C . SER A 1 78 ? 14.624 10.534 1.153 1.00 64.06 78 SER A C 1
ATOM 605 O O . SER A 1 78 ? 15.816 10.797 1.321 1.00 64.06 78 SER A O 1
ATOM 607 N N . MET A 1 79 ? 13.942 11.009 0.108 1.00 58.38 79 MET A N 1
ATOM 608 C CA . MET A 1 79 ? 14.515 11.860 -0.929 1.00 58.38 79 MET A CA 1
ATOM 609 C C . MET A 1 79 ? 14.898 13.236 -0.368 1.00 58.38 79 MET A C 1
ATOM 611 O O . MET A 1 79 ? 15.961 13.756 -0.707 1.00 58.38 79 MET A O 1
ATOM 615 N N . TYR A 1 80 ? 14.101 13.807 0.545 1.00 54.56 80 TYR A N 1
ATOM 616 C CA . TYR A 1 80 ? 14.464 15.048 1.243 1.00 54.56 80 TYR A CA 1
ATOM 617 C C . TYR A 1 80 ? 15.683 14.880 2.159 1.00 54.56 80 TYR A C 1
ATOM 619 O O . TYR A 1 80 ? 16.528 15.776 2.223 1.00 54.56 80 TYR A O 1
ATOM 627 N N . VAL A 1 81 ? 15.809 13.730 2.825 1.00 56.25 81 VAL A N 1
ATOM 628 C CA . VAL A 1 81 ? 16.973 13.409 3.667 1.00 56.25 81 VAL A CA 1
ATOM 629 C C . VAL A 1 81 ? 18.232 13.204 2.811 1.00 56.25 81 VAL A C 1
ATOM 631 O O . VAL A 1 81 ? 19.292 13.732 3.144 1.00 56.25 81 VAL A O 1
ATOM 634 N N . ARG A 1 82 ? 18.121 12.518 1.663 1.00 52.94 82 ARG A N 1
ATOM 635 C CA . ARG A 1 82 ? 19.238 12.266 0.731 1.00 52.94 82 ARG A CA 1
ATOM 636 C C . ARG A 1 82 ? 19.712 13.513 -0.024 1.00 52.94 82 ARG A C 1
ATOM 638 O O . ARG A 1 82 ? 20.907 13.645 -0.268 1.00 52.94 82 ARG A O 1
ATOM 645 N N . ASN A 1 83 ? 18.823 14.459 -0.339 1.00 46.59 83 ASN A N 1
ATOM 646 C CA . ASN A 1 83 ? 19.166 15.704 -1.049 1.00 46.59 83 ASN A CA 1
ATOM 647 C C . ASN A 1 83 ? 19.721 16.832 -0.148 1.00 46.59 83 ASN A C 1
ATOM 649 O O . ASN A 1 83 ? 19.740 17.995 -0.557 1.00 46.59 83 ASN A O 1
ATOM 653 N N . GLY A 1 84 ? 20.204 16.521 1.060 1.00 41.81 84 GLY A N 1
ATOM 654 C CA . GLY A 1 84 ? 20.876 17.499 1.924 1.00 41.81 84 GLY A CA 1
ATOM 655 C C . GLY A 1 84 ? 19.956 18.260 2.882 1.00 41.81 84 GLY A C 1
ATOM 656 O O . GLY A 1 84 ? 20.332 19.321 3.382 1.00 41.81 84 GLY A O 1
ATOM 657 N N . GLY A 1 85 ? 18.774 17.720 3.191 1.00 39.72 85 GLY A N 1
ATOM 658 C CA . GLY A 1 85 ? 17.988 18.136 4.349 1.00 39.72 85 GLY A CA 1
ATOM 659 C C . GLY A 1 85 ? 18.612 17.621 5.647 1.00 39.72 85 GLY A C 1
ATOM 660 O O . GLY A 1 85 ? 18.090 16.701 6.269 1.00 39.72 85 GLY A O 1
ATOM 661 N N . ALA A 1 86 ? 19.736 18.204 6.064 1.00 44.19 86 ALA A N 1
ATOM 662 C CA . ALA A 1 86 ? 20.246 18.036 7.419 1.00 44.19 86 ALA A CA 1
ATOM 663 C C . ALA A 1 86 ? 19.216 18.605 8.412 1.00 44.19 86 ALA A C 1
ATOM 665 O O . ALA A 1 86 ? 19.205 19.805 8.676 1.00 44.19 86 ALA A O 1
ATOM 666 N N . GLY A 1 87 ? 18.327 17.758 8.936 1.00 42.59 87 GLY A N 1
ATOM 667 C CA . GLY A 1 87 ? 17.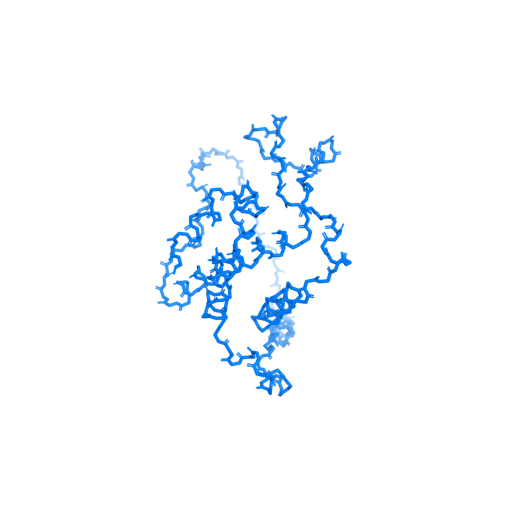455 18.139 10.046 1.00 42.59 87 GLY A CA 1
ATOM 668 C C . GLY A 1 87 ? 16.055 17.540 10.037 1.00 42.59 87 GLY A C 1
ATOM 669 O O . GLY A 1 87 ? 15.089 18.293 10.015 1.00 42.59 87 GLY A O 1
ATOM 670 N N . LEU A 1 88 ? 15.933 16.214 10.130 1.00 40.97 88 LEU A N 1
ATOM 671 C CA . LEU A 1 88 ? 14.832 15.607 10.893 1.00 40.97 88 LEU A CA 1
ATOM 672 C C . LEU A 1 88 ? 15.208 14.204 11.391 1.00 40.97 88 LEU A C 1
ATOM 674 O O . LEU A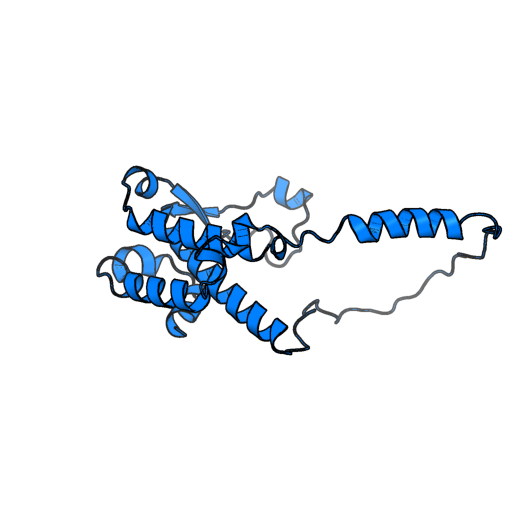 1 88 ? 14.496 13.231 11.188 1.00 40.97 88 LEU A O 1
ATOM 678 N N . SER A 1 89 ? 16.354 14.102 12.062 1.00 40.59 89 SER A N 1
ATOM 679 C CA . SER A 1 89 ? 16.528 13.084 13.096 1.00 40.59 89 SER A CA 1
ATOM 680 C C . SER A 1 89 ? 16.341 13.794 14.435 1.00 40.59 89 SER A C 1
ATOM 682 O O . SER A 1 89 ? 16.898 14.872 14.631 1.00 40.59 89 SER A O 1
ATOM 684 N N . ALA A 1 90 ? 15.534 13.201 15.314 1.00 38.88 90 ALA A N 1
ATOM 685 C CA . ALA A 1 90 ? 15.179 13.666 16.657 1.00 38.88 90 ALA A CA 1
ATOM 686 C C . ALA A 1 90 ? 14.130 14.796 16.769 1.00 38.88 90 ALA A C 1
ATOM 688 O O . ALA A 1 90 ? 14.418 15.918 17.168 1.00 38.88 90 ALA A O 1
ATOM 689 N N . VAL A 1 91 ? 12.854 14.435 16.605 1.00 35.06 91 VAL A N 1
ATOM 690 C CA . VAL A 1 91 ? 11.830 14.853 17.586 1.00 35.06 91 VAL A CA 1
ATOM 691 C C . VAL A 1 91 ? 11.689 13.748 18.632 1.00 35.06 91 VAL A C 1
ATOM 693 O O . VAL A 1 91 ? 10.656 13.098 18.764 1.00 35.06 91 VAL A O 1
ATOM 696 N N . VAL A 1 92 ? 12.788 13.502 19.348 1.00 36.59 92 VAL A N 1
ATOM 697 C CA . VAL A 1 92 ? 12.710 12.978 20.711 1.00 36.59 92 VAL A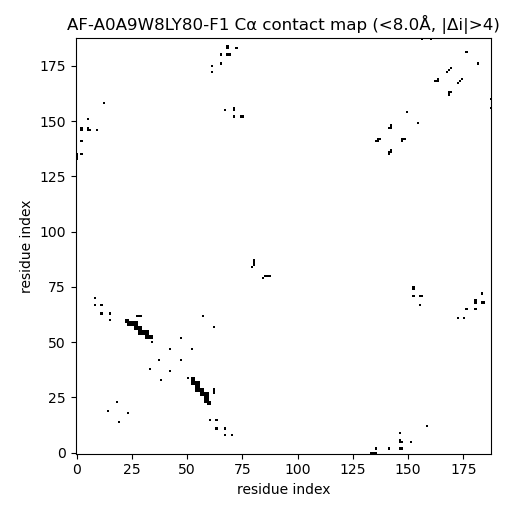 CA 1
ATOM 698 C C . VAL A 1 92 ? 12.601 14.225 21.575 1.00 36.59 92 VAL A C 1
ATOM 700 O O . VAL A 1 92 ? 13.469 15.093 21.521 1.00 36.59 92 VAL A O 1
ATOM 703 N N . ASP A 1 93 ? 11.474 14.348 22.260 1.00 34.19 93 ASP A N 1
ATOM 704 C CA . ASP A 1 93 ? 11.125 15.427 23.176 1.00 34.19 93 ASP A CA 1
ATOM 705 C C . ASP A 1 93 ? 12.228 15.608 24.234 1.00 34.19 93 ASP A C 1
ATOM 707 O O . ASP A 1 93 ? 12.308 14.880 25.220 1.00 34.19 93 ASP A O 1
ATOM 711 N N . ALA A 1 94 ? 13.149 16.534 23.969 1.00 36.66 94 ALA A N 1
ATOM 712 C CA . ALA A 1 94 ? 14.300 16.851 24.805 1.00 36.66 94 ALA A CA 1
ATOM 713 C C . ALA A 1 94 ? 13.957 17.975 25.792 1.00 36.66 94 ALA A C 1
ATOM 715 O O . ALA A 1 94 ? 14.683 18.965 25.876 1.00 36.66 94 ALA A O 1
ATOM 716 N N . ASN A 1 95 ? 12.825 17.864 26.495 1.00 36.56 95 ASN A N 1
ATOM 717 C CA . ASN A 1 95 ? 12.365 18.941 27.369 1.00 36.56 95 ASN A CA 1
ATOM 718 C C . ASN A 1 95 ? 11.831 18.500 28.736 1.00 36.56 95 ASN A C 1
ATOM 720 O O . ASN A 1 95 ? 10.904 19.109 29.258 1.00 36.56 95 ASN A O 1
ATOM 724 N N . GLU A 1 96 ? 12.465 17.503 29.356 1.00 40.66 96 GLU A N 1
ATOM 725 C CA . GLU A 1 96 ? 12.355 17.291 30.808 1.00 40.66 96 GLU A CA 1
ATOM 726 C C . GLU A 1 96 ? 13.624 16.616 31.371 1.00 40.66 96 GLU A C 1
ATOM 728 O O . GLU A 1 96 ? 13.616 15.492 31.862 1.00 40.66 96 GLU A O 1
ATOM 733 N N . LEU A 1 97 ? 14.761 17.314 31.273 1.00 35.50 97 LEU A N 1
ATOM 734 C CA . LEU A 1 97 ? 15.917 17.060 32.140 1.00 35.50 97 LEU A CA 1
ATOM 735 C C . LEU A 1 97 ? 15.792 17.972 33.364 1.00 35.50 97 LEU A C 1
ATOM 737 O O . LEU A 1 97 ? 16.354 19.065 33.403 1.00 35.50 97 LEU A O 1
ATOM 741 N N . ASP A 1 98 ? 15.004 17.523 34.340 1.00 35.16 98 ASP A N 1
ATOM 742 C CA . ASP A 1 98 ? 15.044 18.056 35.699 1.00 35.16 98 ASP A CA 1
ATOM 743 C C . ASP A 1 98 ? 16.330 17.563 36.377 1.00 35.16 98 ASP A C 1
ATOM 745 O O . ASP A 1 98 ? 16.509 16.380 36.670 1.00 35.16 98 ASP A O 1
ATOM 749 N N . THR A 1 99 ? 17.273 18.484 36.545 1.00 43.09 99 THR A N 1
ATOM 750 C CA . THR A 1 99 ? 18.494 18.329 37.336 1.00 43.09 99 THR A CA 1
ATOM 751 C C . THR A 1 99 ? 18.160 18.095 38.811 1.00 43.09 99 THR A C 1
ATOM 753 O O . THR A 1 99 ? 17.796 19.034 39.518 1.00 43.09 99 THR A O 1
ATOM 756 N N . GLY A 1 100 ? 18.374 16.866 39.288 1.00 31.53 100 GLY A N 1
ATOM 757 C CA . GLY A 1 100 ? 18.266 16.480 40.697 1.00 31.53 100 GLY A CA 1
ATOM 758 C C . GLY A 1 100 ? 19.298 15.419 41.091 1.00 31.53 100 GLY A C 1
ATOM 759 O O . GLY A 1 100 ? 19.021 14.235 40.980 1.00 31.53 100 GLY A O 1
ATOM 760 N N . ASP A 1 101 ? 20.481 15.906 41.476 1.00 36.12 101 ASP A N 1
ATOM 761 C CA . ASP A 1 101 ? 21.410 15.472 42.542 1.00 36.12 101 ASP A CA 1
ATOM 762 C C . ASP A 1 101 ? 21.460 14.001 43.032 1.00 36.12 101 ASP A C 1
ATOM 764 O O . ASP A 1 101 ? 20.442 13.420 43.406 1.00 36.12 101 ASP A O 1
ATOM 768 N N . GLY A 1 102 ? 22.693 13.490 43.197 1.00 36.16 102 GLY A N 1
ATOM 769 C CA . GLY A 1 102 ? 23.023 12.443 44.180 1.00 36.16 102 GLY A CA 1
ATOM 770 C C . GLY A 1 102 ? 23.566 11.113 43.644 1.00 36.16 102 GLY A C 1
ATOM 771 O O . GLY A 1 102 ? 22.807 10.160 43.501 1.00 36.16 102 GLY A O 1
ATOM 772 N N . ASP A 1 103 ? 24.874 11.063 43.373 1.00 36.16 103 ASP A N 1
ATOM 773 C CA . ASP A 1 103 ? 25.850 10.133 43.986 1.00 36.16 103 ASP A CA 1
ATOM 774 C C . ASP A 1 103 ? 27.003 9.773 43.027 1.00 36.16 103 ASP A C 1
ATOM 776 O O . ASP A 1 103 ? 26.859 9.093 42.010 1.00 36.16 103 ASP A O 1
ATOM 780 N N . GLU A 1 104 ? 28.170 10.307 43.391 1.00 49.69 104 GLU A N 1
ATOM 781 C CA . GLU A 1 104 ? 29.501 9.987 42.891 1.00 49.69 104 GLU A CA 1
ATOM 782 C C . GLU A 1 104 ? 29.865 8.549 43.278 1.00 49.69 104 GLU A C 1
ATOM 784 O O . GLU A 1 104 ? 30.181 8.304 44.435 1.00 49.69 104 GLU A O 1
ATOM 789 N N . ASP A 1 105 ? 29.904 7.616 42.325 1.00 43.47 105 ASP A N 1
ATOM 790 C CA . ASP A 1 105 ? 30.521 6.302 42.542 1.00 43.47 105 ASP A CA 1
ATOM 791 C C . ASP A 1 105 ? 31.408 5.911 41.346 1.00 43.47 105 ASP A C 1
ATOM 793 O O . ASP A 1 105 ? 30.998 5.254 40.390 1.00 43.47 105 ASP A O 1
ATOM 797 N N . ASN A 1 106 ? 32.655 6.379 41.419 1.00 41.03 106 ASN A N 1
ATOM 798 C CA . ASN A 1 106 ? 33.862 5.559 41.283 1.00 41.03 106 ASN A CA 1
ATOM 799 C C . ASN A 1 106 ? 33.908 4.521 40.139 1.00 41.03 106 ASN A C 1
ATOM 801 O O . ASN A 1 106 ? 34.020 3.319 40.385 1.00 41.03 106 ASN A O 1
ATOM 805 N N . TRP A 1 107 ? 33.961 4.985 38.890 1.00 56.25 107 TRP A N 1
ATOM 806 C CA . TRP A 1 107 ? 34.583 4.218 37.800 1.00 56.25 107 TRP A CA 1
ATOM 807 C C . TRP A 1 107 ? 36.054 4.643 37.654 1.00 56.25 107 TRP A C 1
ATOM 809 O O . TRP A 1 107 ? 36.485 5.090 36.593 1.00 56.25 107 TRP A O 1
ATOM 819 N N . GLU A 1 108 ? 36.808 4.585 38.758 1.00 41.97 108 GLU A N 1
ATOM 820 C CA . GLU A 1 108 ? 38.270 4.677 38.727 1.00 41.97 108 GLU A CA 1
ATOM 821 C C . GLU A 1 108 ? 38.835 3.340 38.237 1.00 41.97 108 GLU A C 1
ATOM 823 O O . GLU A 1 108 ? 38.720 2.320 38.910 1.00 41.97 108 GLU A O 1
ATOM 828 N N . ASP A 1 109 ? 39.388 3.382 37.025 1.00 51.31 109 ASP A N 1
ATOM 829 C CA . ASP A 1 109 ? 40.722 2.866 36.704 1.00 51.31 109 ASP A CA 1
ATOM 830 C C . ASP A 1 109 ? 41.137 1.560 37.404 1.00 51.31 109 ASP A C 1
ATOM 832 O O . ASP A 1 109 ? 41.973 1.558 38.304 1.00 51.31 109 ASP A O 1
ATOM 836 N N . ASP A 1 110 ? 40.606 0.435 36.921 1.00 41.66 110 ASP A N 1
ATOM 837 C CA . ASP A 1 110 ? 41.254 -0.866 37.093 1.00 41.66 110 ASP A CA 1
ATOM 838 C C . ASP A 1 110 ? 41.898 -1.278 35.761 1.00 41.66 110 ASP A C 1
ATOM 840 O O . ASP A 1 110 ? 41.308 -1.954 34.918 1.00 41.66 110 ASP A O 1
ATOM 844 N N . GLY A 1 111 ? 43.131 -0.801 35.575 1.00 51.91 111 GLY A N 1
ATOM 845 C CA . GLY A 1 111 ? 44.256 -1.580 35.056 1.00 51.91 111 GLY A CA 1
ATOM 846 C C . GLY A 1 111 ? 43.969 -2.508 33.881 1.00 51.91 111 GLY A C 1
ATOM 847 O O . GLY A 1 111 ? 44.082 -3.728 34.007 1.00 51.91 111 GLY A O 1
ATOM 848 N N . ILE A 1 112 ? 43.687 -1.939 32.711 1.00 47.69 112 ILE A N 1
ATOM 849 C CA . ILE A 1 112 ? 43.814 -2.685 31.461 1.00 47.69 112 ILE A CA 1
ATOM 850 C C . ILE A 1 112 ? 45.264 -2.559 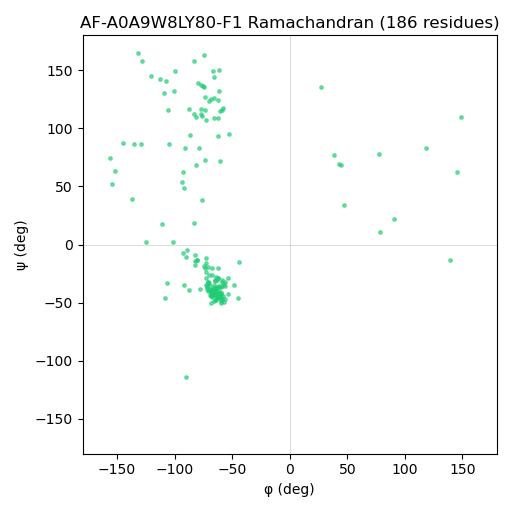30.997 1.00 47.69 112 ILE A C 1
ATOM 852 O O . ILE A 1 112 ? 45.675 -1.580 30.376 1.00 47.69 112 ILE A O 1
ATOM 856 N N . GLU A 1 113 ? 46.050 -3.560 31.379 1.00 49.72 113 GLU A N 1
ATOM 857 C CA . GLU A 1 113 ? 47.428 -3.740 30.951 1.00 49.72 113 GLU A CA 1
ATOM 858 C C . GLU A 1 113 ? 47.490 -3.867 29.416 1.00 49.72 113 GLU A C 1
ATOM 860 O O . GLU A 1 113 ? 46.952 -4.788 28.800 1.00 49.72 113 GLU A O 1
ATOM 865 N N . ASP A 1 114 ? 48.151 -2.877 28.823 1.00 53.31 114 ASP A N 1
ATOM 866 C CA . ASP A 1 114 ? 48.495 -2.657 27.419 1.00 53.31 114 ASP A CA 1
ATOM 867 C C . ASP A 1 114 ? 49.382 -3.780 26.838 1.00 53.31 114 ASP A C 1
ATOM 869 O O . ASP A 1 114 ? 50.587 -3.616 26.642 1.00 53.31 114 ASP A O 1
ATOM 873 N N . ALA A 1 115 ? 48.812 -4.967 26.607 1.00 52.88 115 ALA A N 1
ATOM 874 C CA . ALA A 1 115 ? 49.486 -6.051 25.887 1.00 52.88 115 ALA A CA 1
ATOM 875 C C . ALA A 1 115 ? 48.493 -7.043 25.251 1.00 52.88 115 ALA A C 1
ATOM 877 O O . ALA A 1 115 ? 48.340 -8.170 25.718 1.00 52.88 115 ALA A O 1
ATOM 878 N N . GLY A 1 116 ? 47.836 -6.640 24.158 1.00 55.78 116 GLY A N 1
ATOM 879 C CA . GLY A 1 116 ? 47.105 -7.571 23.277 1.00 55.78 116 GLY A CA 1
ATOM 880 C C . GLY A 1 116 ? 45.753 -7.083 22.761 1.00 55.78 116 GLY A C 1
ATOM 881 O O . GLY A 1 116 ? 45.237 -7.639 21.798 1.00 55.78 116 GLY A O 1
ATOM 882 N N . LEU A 1 117 ? 45.204 -6.011 23.337 1.00 57.44 117 LEU A N 1
ATOM 883 C CA . LEU A 1 117 ? 43.889 -5.502 22.940 1.00 57.44 117 LEU A CA 1
ATOM 884 C C . LEU A 1 117 ? 43.877 -4.799 21.586 1.00 57.44 117 LEU A C 1
ATOM 886 O O . LEU A 1 117 ? 42.825 -4.746 20.973 1.00 57.44 117 LEU A O 1
ATOM 890 N N . ALA A 1 118 ? 45.004 -4.270 21.102 1.00 61.31 118 ALA A N 1
ATOM 891 C CA . ALA A 1 118 ? 45.053 -3.665 19.771 1.00 61.31 118 ALA A CA 1
ATOM 892 C C . ALA A 1 118 ? 44.841 -4.715 18.669 1.00 61.31 118 ALA A C 1
ATOM 894 O O . ALA A 1 118 ? 44.052 -4.481 17.768 1.00 61.31 118 ALA A O 1
ATOM 895 N N . ASP A 1 119 ? 45.478 -5.882 18.800 1.00 63.03 119 ASP A N 1
ATOM 896 C CA . ASP A 1 119 ? 45.396 -6.989 17.835 1.00 63.03 119 ASP A CA 1
ATOM 897 C C . ASP A 1 119 ? 44.017 -7.674 17.900 1.00 63.03 119 ASP A C 1
ATOM 899 O O . ASP A 1 119 ? 43.428 -8.033 16.885 1.00 63.03 119 ASP A O 1
ATOM 903 N N . GLU A 1 120 ? 43.445 -7.788 19.105 1.00 62.72 120 GLU A N 1
ATOM 904 C CA . GLU A 1 120 ? 42.087 -8.302 19.304 1.00 62.72 120 GLU A CA 1
ATOM 905 C C . GLU A 1 120 ? 41.010 -7.302 18.833 1.00 62.72 120 GLU A C 1
ATOM 907 O O . GLU A 1 120 ? 40.032 -7.703 18.206 1.00 62.72 120 GLU A O 1
ATOM 912 N N . LEU A 1 121 ? 41.198 -5.995 19.048 1.00 68.06 121 LEU A N 1
ATOM 913 C CA . LEU A 1 121 ? 40.309 -4.950 18.528 1.00 68.06 121 LEU A CA 1
ATOM 914 C C . LEU A 1 121 ? 40.423 -4.816 17.004 1.00 68.06 121 LEU A C 1
ATOM 916 O O . LEU A 1 121 ? 39.411 -4.585 16.357 1.00 68.06 121 LEU A O 1
ATOM 920 N N . GLU A 1 122 ? 41.613 -4.996 16.426 1.00 68.88 122 GLU A N 1
ATOM 921 C CA . GLU A 1 122 ? 41.844 -5.043 14.976 1.00 68.88 122 GLU A CA 1
ATOM 922 C C . GLU A 1 122 ? 41.206 -6.301 14.361 1.00 68.88 122 GLU A C 1
ATOM 924 O O . GLU A 1 122 ? 40.546 -6.215 13.329 1.00 68.88 122 GLU A O 1
ATOM 929 N N . TYR A 1 123 ? 41.268 -7.448 15.047 1.00 69.56 123 TYR A N 1
ATOM 930 C CA . TYR A 1 123 ? 40.545 -8.667 14.671 1.00 69.56 123 TYR A CA 1
ATOM 931 C C . TYR A 1 123 ? 39.015 -8.493 14.715 1.00 69.56 123 TYR A C 1
ATOM 933 O O . TYR A 1 123 ? 38.325 -8.903 13.781 1.00 69.56 123 TYR A O 1
ATOM 941 N N . TYR A 1 124 ? 38.468 -7.847 15.753 1.00 67.88 124 TYR A N 1
ATOM 942 C CA . TYR A 1 124 ? 37.037 -7.519 15.805 1.00 67.88 124 TYR A CA 1
ATOM 943 C C . TYR A 1 124 ? 36.645 -6.419 14.809 1.00 67.88 124 TYR A C 1
ATOM 945 O O . TYR A 1 124 ? 35.536 -6.456 14.287 1.00 67.88 124 TYR A O 1
ATOM 953 N N . ALA A 1 125 ? 37.535 -5.468 14.512 1.00 69.25 125 ALA A N 1
ATOM 954 C CA . ALA A 1 125 ? 37.309 -4.433 13.506 1.00 69.25 125 ALA A CA 1
ATOM 955 C C . ALA A 1 125 ? 37.276 -5.023 12.092 1.00 69.25 125 ALA A C 1
ATOM 957 O O . ALA A 1 125 ? 36.408 -4.651 11.316 1.00 69.25 125 ALA A O 1
ATOM 958 N N . HIS A 1 126 ? 38.138 -5.996 11.784 1.00 64.62 126 HIS A N 1
ATOM 959 C CA . HIS A 1 126 ? 38.075 -6.749 10.530 1.00 64.62 126 HIS A CA 1
ATOM 960 C C . HIS A 1 126 ? 36.766 -7.530 10.377 1.00 64.62 126 HIS A C 1
ATOM 962 O O . HIS A 1 126 ? 36.231 -7.608 9.279 1.00 64.62 126 HIS A O 1
ATOM 968 N N . PHE A 1 127 ? 36.221 -8.068 11.471 1.00 61.09 127 PHE A N 1
ATOM 969 C CA . PHE A 1 127 ? 34.898 -8.698 11.458 1.00 61.09 127 PHE A CA 1
ATOM 970 C C . PHE A 1 127 ? 33.757 -7.674 11.338 1.00 61.09 127 PHE A C 1
ATOM 972 O O . PHE A 1 127 ? 32.708 -7.985 10.793 1.00 61.09 127 PHE A O 1
ATOM 979 N N . ALA A 1 128 ? 33.956 -6.451 11.834 1.00 61.94 128 ALA A N 1
ATOM 980 C CA . ALA A 1 128 ? 32.977 -5.371 11.756 1.00 61.94 128 ALA A CA 1
ATOM 981 C C . ALA A 1 128 ? 32.986 -4.617 10.413 1.00 61.94 128 ALA A C 1
ATOM 983 O O . ALA A 1 128 ? 32.024 -3.912 10.136 1.00 61.94 128 ALA A O 1
ATOM 984 N N . ASP A 1 129 ? 34.044 -4.733 9.609 1.00 57.38 129 ASP A N 1
ATOM 985 C CA . ASP A 1 129 ? 34.148 -4.101 8.283 1.00 57.38 129 ASP A CA 1
ATOM 986 C C . ASP A 1 129 ? 33.549 -5.007 7.188 1.00 57.38 129 ASP A C 1
ATOM 988 O O . ASP A 1 129 ? 32.817 -4.533 6.330 1.00 57.38 129 ASP A O 1
ATOM 992 N N . ASP A 1 130 ? 33.757 -6.329 7.276 1.00 53.22 130 ASP A N 1
ATOM 993 C CA . ASP A 1 130 ? 33.284 -7.304 6.271 1.00 53.22 130 ASP A CA 1
ATOM 994 C C . ASP A 1 130 ? 31.803 -7.725 6.436 1.00 53.22 130 ASP A C 1
ATOM 996 O O . ASP A 1 130 ? 31.239 -8.350 5.539 1.00 53.22 130 ASP A O 1
ATOM 1000 N N . GLU A 1 131 ? 31.156 -7.446 7.575 1.00 52.34 131 GLU A N 1
ATOM 1001 C CA . GLU A 1 131 ? 29.818 -7.990 7.896 1.00 52.34 131 GLU A CA 1
ATOM 1002 C C . GLU A 1 131 ? 28.659 -6.993 7.663 1.00 52.34 131 GLU A C 1
ATOM 1004 O O . GLU A 1 131 ? 27.502 -7.330 7.916 1.00 52.34 131 GLU A O 1
ATOM 1009 N N . PHE A 1 132 ? 28.938 -5.779 7.162 1.00 51.25 132 PHE A N 1
ATOM 1010 C CA . PHE A 1 132 ? 27.914 -4.738 6.952 1.00 51.25 132 PHE A CA 1
ATOM 1011 C C . PHE A 1 132 ? 27.817 -4.159 5.536 1.00 51.25 132 PHE A C 1
ATOM 1013 O O . PHE A 1 132 ? 26.936 -3.324 5.319 1.00 51.25 132 PHE A O 1
ATOM 1020 N N . ASP A 1 133 ? 28.609 -4.627 4.570 1.00 51.16 133 ASP A N 1
ATOM 1021 C CA . ASP A 1 133 ? 28.344 -4.348 3.151 1.00 51.16 133 ASP A CA 1
ATOM 1022 C C . ASP A 1 133 ? 27.275 -5.326 2.637 1.00 51.16 133 ASP A C 1
ATOM 1024 O O . ASP A 1 133 ? 27.495 -6.211 1.815 1.00 51.16 133 ASP A O 1
ATOM 1028 N N . ASP A 1 134 ? 26.060 -5.136 3.153 1.00 54.16 134 ASP A N 1
ATOM 1029 C CA . ASP A 1 134 ? 24.796 -5.676 2.633 1.00 54.16 134 ASP A CA 1
ATOM 1030 C C . ASP A 1 134 ? 24.375 -4.863 1.381 1.00 54.16 134 ASP A C 1
ATOM 1032 O O . ASP A 1 134 ? 23.205 -4.502 1.187 1.00 54.16 134 ASP A O 1
ATOM 1036 N N . ASP A 1 135 ? 25.360 -4.487 0.559 1.00 57.91 135 ASP A N 1
ATOM 1037 C CA . ASP A 1 135 ? 25.173 -3.716 -0.658 1.00 57.91 135 ASP A CA 1
ATOM 1038 C C . ASP A 1 135 ? 24.671 -4.677 -1.743 1.00 57.91 135 ASP A C 1
ATOM 1040 O O . ASP A 1 135 ? 25.405 -5.164 -2.601 1.00 57.91 135 ASP A O 1
ATOM 1044 N N . ASP A 1 136 ? 23.349 -4.901 -1.717 1.00 56.81 136 ASP A N 1
ATOM 1045 C CA . ASP A 1 136 ? 22.531 -5.494 -2.795 1.00 56.81 136 ASP A CA 1
ATOM 1046 C C . ASP A 1 136 ? 22.886 -4.913 -4.200 1.00 56.81 136 ASP A C 1
ATOM 1048 O O . ASP A 1 136 ? 22.470 -5.454 -5.225 1.00 56.81 136 ASP A O 1
ATOM 1052 N N . ASP A 1 137 ? 23.607 -3.784 -4.257 1.00 60.28 137 ASP A N 1
ATOM 1053 C CA . ASP A 1 137 ? 24.000 -3.045 -5.455 1.00 60.28 137 ASP A CA 1
ATOM 1054 C C . ASP A 1 137 ? 25.118 -3.733 -6.273 1.00 60.28 137 ASP A C 1
ATOM 1056 O O . ASP A 1 137 ? 25.227 -3.446 -7.468 1.00 60.28 137 ASP A O 1
ATOM 1060 N N . ASP A 1 138 ? 25.901 -4.655 -5.695 1.00 67.06 138 ASP A N 1
ATOM 1061 C CA . ASP A 1 138 ? 26.969 -5.400 -6.398 1.00 67.06 138 ASP A CA 1
ATOM 1062 C C . ASP A 1 138 ? 26.494 -6.715 -7.053 1.00 67.06 138 ASP A C 1
ATOM 1064 O O . ASP A 1 138 ? 27.255 -7.377 -7.766 1.00 67.06 138 ASP A O 1
ATOM 1068 N N . ASP A 1 139 ? 25.230 -7.097 -6.858 1.00 81.56 139 ASP A N 1
ATOM 1069 C CA . ASP A 1 139 ? 24.657 -8.303 -7.457 1.00 81.56 139 ASP A CA 1
ATOM 1070 C C . ASP A 1 139 ? 24.319 -8.080 -8.949 1.00 81.56 139 ASP A C 1
ATOM 1072 O O . ASP A 1 139 ? 23.460 -7.268 -9.317 1.00 81.56 139 ASP A O 1
ATOM 1076 N N . GLU A 1 140 ? 24.992 -8.825 -9.836 1.00 83.38 140 GLU A N 1
ATOM 1077 C CA . GLU A 1 140 ? 24.789 -8.769 -11.291 1.00 83.38 140 GLU A CA 1
ATOM 1078 C C . GLU A 1 140 ? 23.333 -9.068 -11.701 1.00 83.38 140 GLU A C 1
ATOM 1080 O O . GLU A 1 140 ? 22.833 -8.471 -12.662 1.00 83.38 140 GLU A O 1
ATOM 1085 N N . ASP A 1 141 ? 22.630 -9.946 -10.976 1.00 84.38 141 ASP A N 1
ATOM 1086 C CA . ASP A 1 141 ? 21.234 -10.289 -11.264 1.00 84.38 141 ASP A CA 1
ATOM 1087 C C . ASP A 1 141 ? 20.290 -9.134 -10.886 1.00 84.38 141 ASP A C 1
ATOM 1089 O O . ASP A 1 141 ? 19.311 -8.873 -11.593 1.00 84.38 141 ASP A O 1
ATOM 1093 N N . VAL A 1 142 ? 20.601 -8.396 -9.813 1.00 84.25 142 VAL A N 1
ATOM 1094 C CA . VAL A 1 142 ? 19.845 -7.206 -9.383 1.00 84.25 142 VAL A CA 1
ATOM 1095 C C . VAL A 1 142 ? 20.013 -6.071 -10.390 1.00 84.25 142 VAL A C 1
ATOM 1097 O O . VAL A 1 142 ? 19.023 -5.461 -10.797 1.00 84.25 142 VAL A O 1
ATOM 1100 N N . GLN A 1 143 ? 21.241 -5.825 -10.854 1.00 84.12 143 GLN A N 1
ATOM 1101 C CA . GLN A 1 143 ? 21.513 -4.811 -11.878 1.00 84.12 143 GLN A CA 1
ATOM 1102 C C . GLN A 1 143 ? 20.859 -5.147 -13.227 1.00 84.12 143 GLN A C 1
ATOM 1104 O O . GLN A 1 143 ? 20.486 -4.244 -13.979 1.00 84.12 143 GLN A O 1
ATOM 1109 N N . ALA A 1 144 ? 20.708 -6.434 -13.547 1.00 87.56 144 ALA A N 1
ATOM 1110 C CA . ALA A 1 144 ? 20.041 -6.879 -14.764 1.00 87.56 144 ALA A CA 1
ATOM 1111 C C . ALA A 1 144 ? 18.504 -6.738 -14.712 1.00 87.56 144 ALA A C 1
ATOM 1113 O O . ALA A 1 144 ? 17.864 -6.748 -15.772 1.00 87.56 144 ALA A O 1
ATOM 1114 N N . ASP A 1 145 ? 17.893 -6.602 -13.528 1.00 89.12 145 ASP A N 1
ATOM 1115 C CA . ASP A 1 145 ? 16.439 -6.479 -13.394 1.00 89.12 145 ASP A CA 1
ATOM 1116 C C . ASP A 1 145 ? 15.948 -5.082 -13.843 1.00 89.12 145 ASP A C 1
ATOM 1118 O O . ASP A 1 145 ? 16.389 -4.051 -13.321 1.00 89.12 145 ASP A O 1
ATOM 1122 N N . PRO A 1 146 ? 14.967 -4.993 -14.765 1.00 89.31 146 PRO A N 1
ATOM 1123 C CA . PRO A 1 146 ? 14.360 -3.721 -15.161 1.00 89.31 146 PRO A CA 1
ATOM 1124 C C . PRO A 1 146 ? 13.811 -2.874 -13.998 1.00 89.31 146 PRO A C 1
ATOM 1126 O O . PRO A 1 146 ? 13.773 -1.646 -14.104 1.00 89.31 146 PRO A O 1
ATOM 1129 N N . ILE A 1 147 ? 13.376 -3.505 -12.902 1.00 88.56 147 ILE A N 1
ATOM 1130 C CA . ILE A 1 147 ? 12.842 -2.841 -11.704 1.00 88.56 147 ILE A CA 1
ATOM 1131 C C . ILE A 1 147 ? 13.923 -1.999 -11.016 1.00 88.56 147 ILE A C 1
ATOM 1133 O O . ILE A 1 147 ? 13.610 -0.947 -10.450 1.00 88.56 147 ILE A O 1
ATOM 1137 N N . TYR A 1 148 ? 15.192 -2.409 -11.087 1.00 87.38 148 TYR A N 1
ATOM 1138 C CA . TYR A 1 148 ? 16.297 -1.701 -10.443 1.00 87.38 148 TYR A CA 1
ATOM 1139 C C . TYR A 1 148 ? 16.430 -0.263 -10.968 1.00 87.38 148 TYR A C 1
ATOM 1141 O O . TYR A 1 148 ? 16.493 0.696 -10.189 1.00 87.38 148 TYR A O 1
ATOM 1149 N N . HIS A 1 149 ? 16.337 -0.090 -12.289 1.00 85.81 149 HIS A N 1
ATOM 1150 C CA . HIS A 1 149 ? 16.466 1.205 -12.965 1.00 85.81 149 HIS A CA 1
ATOM 1151 C C . HIS A 1 149 ? 15.191 2.059 -12.977 1.00 85.81 149 HIS A C 1
ATOM 1153 O O . HIS A 1 149 ? 15.238 3.225 -13.371 1.00 85.81 149 HIS A O 1
ATOM 1159 N N . GLN A 1 150 ? 14.050 1.511 -12.564 1.00 85.81 150 GLN A N 1
ATOM 1160 C CA . GLN A 1 150 ? 12.777 2.221 -12.594 1.00 85.81 150 GLN A CA 1
ATOM 1161 C C . GLN A 1 150 ? 12.669 3.233 -11.440 1.00 85.81 150 GLN A C 1
ATOM 1163 O O . GLN A 1 150 ? 13.023 2.927 -10.296 1.00 85.81 150 GLN A O 1
ATOM 1168 N N . ASP A 1 151 ? 12.153 4.434 -11.725 1.00 87.25 151 ASP A N 1
ATOM 1169 C CA . ASP A 1 151 ? 11.791 5.403 -10.685 1.00 87.25 151 ASP A CA 1
ATOM 1170 C C . ASP A 1 151 ? 10.507 4.939 -9.985 1.00 87.25 151 ASP A C 1
ATOM 1172 O O . ASP A 1 151 ? 9.431 4.818 -10.591 1.00 87.25 151 ASP A O 1
ATOM 1176 N N . LEU A 1 152 ? 10.636 4.643 -8.693 1.00 86.38 152 LEU A N 1
ATOM 1177 C CA . LEU A 1 152 ? 9.546 4.129 -7.880 1.00 86.38 152 LEU A CA 1
ATOM 1178 C C . LEU A 1 152 ? 8.434 5.173 -7.700 1.00 86.38 152 LEU A C 1
ATOM 1180 O O . LEU A 1 152 ? 7.260 4.818 -7.810 1.00 86.38 152 LEU A O 1
ATOM 1184 N N . ASN A 1 153 ? 8.779 6.449 -7.497 1.00 86.06 153 ASN A N 1
ATOM 1185 C CA . ASN A 1 153 ? 7.800 7.518 -7.280 1.00 86.06 153 ASN A CA 1
ATOM 1186 C C . ASN A 1 153 ? 6.982 7.794 -8.533 1.00 86.06 153 ASN A C 1
ATOM 1188 O O . ASN A 1 153 ? 5.764 7.954 -8.454 1.00 86.06 153 ASN A O 1
ATOM 1192 N N . GLU A 1 154 ? 7.629 7.830 -9.697 1.00 88.25 154 GLU A N 1
ATOM 1193 C CA . GLU A 1 154 ? 6.929 8.041 -10.966 1.00 88.25 154 GLU A CA 1
ATOM 1194 C C . GLU A 1 154 ? 5.955 6.888 -11.249 1.00 88.25 154 GLU A C 1
ATOM 1196 O O . GLU A 1 154 ? 4.794 7.093 -11.626 1.00 88.25 154 GLU A O 1
ATOM 1201 N N . THR A 1 155 ? 6.405 5.660 -11.000 1.00 89.75 155 THR A N 1
ATOM 1202 C CA . THR A 1 155 ? 5.610 4.453 -11.239 1.00 89.75 155 THR A CA 1
ATOM 1203 C C . THR A 1 155 ? 4.428 4.361 -10.287 1.00 89.75 155 THR A C 1
ATOM 1205 O O . THR A 1 155 ? 3.294 4.193 -10.730 1.00 89.75 155 THR A O 1
ATOM 1208 N N . LEU A 1 156 ? 4.663 4.514 -8.982 1.00 90.19 156 LEU A N 1
ATOM 1209 C CA . LEU A 1 156 ? 3.594 4.481 -7.991 1.00 90.19 156 LEU A CA 1
ATOM 1210 C C . LEU A 1 156 ? 2.639 5.666 -8.173 1.00 90.19 156 LEU A C 1
ATOM 1212 O O . LEU A 1 156 ? 1.425 5.486 -8.133 1.00 90.19 156 LEU A O 1
ATOM 1216 N N . GLY A 1 157 ? 3.158 6.866 -8.438 1.00 89.69 157 GLY A N 1
ATOM 1217 C CA . GLY A 1 157 ? 2.350 8.065 -8.649 1.00 89.69 157 GLY A CA 1
ATOM 1218 C C . GLY A 1 157 ? 1.426 7.955 -9.863 1.00 89.69 157 GLY A C 1
ATOM 1219 O O . GLY A 1 157 ? 0.239 8.278 -9.772 1.00 89.69 157 GLY A O 1
ATOM 1220 N N . SER A 1 158 ? 1.932 7.463 -10.997 1.00 90.12 158 SER A N 1
ATOM 1221 C CA . SER A 1 158 ? 1.107 7.212 -12.188 1.00 90.12 158 SER A CA 1
ATOM 1222 C C . SER A 1 158 ? 0.072 6.107 -11.949 1.00 90.12 158 SER A C 1
ATOM 1224 O O . SER A 1 158 ? -1.096 6.268 -12.315 1.00 90.12 158 SER A O 1
ATOM 1226 N N . TYR A 1 159 ? 0.462 5.033 -11.262 1.00 91.12 159 TYR A N 1
ATOM 1227 C CA . TYR A 1 159 ? -0.418 3.918 -10.928 1.00 91.12 159 TYR A CA 1
ATOM 1228 C C . TYR A 1 159 ? -1.568 4.317 -9.994 1.00 91.12 159 TYR A C 1
ATOM 1230 O O . TYR A 1 159 ? -2.735 4.026 -10.262 1.00 91.12 159 TYR A O 1
ATOM 1238 N N . LEU A 1 160 ? -1.274 5.043 -8.913 1.00 89.50 160 LEU A N 1
ATOM 1239 C CA . LEU A 1 160 ? -2.300 5.497 -7.978 1.00 89.50 160 LEU A CA 1
ATOM 1240 C C . LEU A 1 160 ? -3.273 6.476 -8.638 1.00 89.50 160 LEU A C 1
ATOM 1242 O O . LEU A 1 160 ? -4.474 6.368 -8.400 1.00 89.50 160 LEU A O 1
ATOM 1246 N N . LYS A 1 161 ? -2.794 7.370 -9.517 1.00 88.94 161 LYS A N 1
ATOM 1247 C CA . LYS A 1 161 ? -3.661 8.241 -10.332 1.00 88.94 161 LYS A CA 1
ATOM 1248 C C . LYS A 1 161 ? -4.602 7.434 -11.222 1.00 88.94 161 LYS A C 1
ATOM 1250 O O . LYS A 1 161 ? -5.784 7.751 -11.322 1.00 88.94 161 LYS A O 1
ATOM 1255 N N . GLN A 1 162 ? -4.108 6.362 -11.838 1.00 88.81 162 GLN A N 1
ATOM 1256 C CA . GLN A 1 162 ? -4.947 5.467 -12.630 1.00 88.81 162 GLN A CA 1
ATOM 1257 C C . GLN A 1 162 ? -6.037 4.801 -11.772 1.00 88.81 162 GLN A C 1
ATOM 1259 O O . GLN A 1 162 ? -7.190 4.729 -12.201 1.00 88.81 162 GLN A O 1
ATOM 1264 N N . ILE A 1 163 ? -5.703 4.346 -10.558 1.00 86.31 163 ILE A N 1
ATOM 1265 C CA . ILE A 1 163 ? -6.676 3.741 -9.637 1.00 86.31 163 ILE A CA 1
ATOM 1266 C C . ILE A 1 163 ? -7.711 4.763 -9.163 1.00 86.31 163 ILE A C 1
ATOM 1268 O O . ILE A 1 163 ? -8.898 4.441 -9.123 1.00 86.31 163 ILE A O 1
ATOM 1272 N N . THR A 1 164 ? -7.301 5.983 -8.807 1.00 84.50 164 THR A N 1
ATOM 1273 C CA . THR A 1 164 ? -8.230 6.997 -8.284 1.00 84.50 164 THR A CA 1
ATOM 1274 C C . THR A 1 164 ? -9.224 7.489 -9.333 1.00 84.50 164 THR A C 1
ATOM 1276 O O . THR A 1 164 ? -10.337 7.873 -8.977 1.00 84.50 164 THR A O 1
ATOM 1279 N N . CYS A 1 165 ? -8.872 7.418 -10.621 1.00 83.19 165 CYS A N 1
ATOM 1280 C CA . CYS A 1 165 ? -9.790 7.679 -11.730 1.00 83.19 165 CYS A CA 1
ATOM 1281 C C . CYS A 1 165 ? -10.832 6.567 -11.963 1.00 83.19 165 CYS A C 1
ATOM 1283 O O . CYS A 1 165 ? -11.768 6.778 -12.734 1.00 83.19 165 CYS A O 1
ATOM 1285 N N . ASN A 1 166 ? -10.695 5.393 -11.340 1.00 83.25 166 ASN A N 1
ATOM 1286 C CA . ASN A 1 166 ? -11.658 4.301 -11.484 1.00 83.25 166 ASN A CA 1
ATOM 1287 C C . ASN A 1 166 ? -12.949 4.600 -10.698 1.00 83.25 166 ASN A C 1
ATOM 1289 O O . ASN A 1 166 ? -12.907 4.998 -9.535 1.00 83.25 166 ASN A O 1
ATOM 1293 N N . GLU A 1 167 ? -14.111 4.345 -11.302 1.00 67.62 167 GLU A N 1
ATOM 1294 C CA . GLU A 1 167 ? -15.431 4.667 -10.737 1.00 67.62 167 GLU A CA 1
ATOM 1295 C C . GLU A 1 167 ? -15.690 3.998 -9.375 1.00 67.62 167 GLU A C 1
ATOM 1297 O O . GLU A 1 167 ? -16.356 4.567 -8.511 1.00 67.62 167 GLU A O 1
ATOM 1302 N N . ASN A 1 168 ? -15.105 2.819 -9.141 1.00 73.06 168 ASN A N 1
ATOM 1303 C CA . ASN A 1 168 ? -15.289 2.058 -7.901 1.00 73.06 168 ASN A CA 1
ATOM 1304 C C . ASN A 1 168 ? -14.419 2.558 -6.733 1.00 73.06 168 ASN A C 1
ATOM 1306 O O . ASN A 1 168 ? -14.641 2.180 -5.579 1.00 73.06 168 ASN A O 1
ATOM 1310 N N . PHE A 1 169 ? -13.423 3.407 -7.006 1.00 77.44 169 PHE A N 1
ATOM 1311 C CA . PHE A 1 169 ? -12.496 3.892 -5.987 1.00 77.44 169 PHE A CA 1
ATOM 1312 C C . PHE A 1 169 ? -13.208 4.756 -4.939 1.00 77.44 169 PHE A C 1
ATOM 1314 O O . PHE A 1 169 ? -13.072 4.529 -3.733 1.00 77.44 169 PHE A O 1
ATOM 1321 N N . GLY A 1 170 ? -14.021 5.709 -5.408 1.00 70.69 170 GLY A N 1
ATOM 1322 C CA . GLY A 1 170 ? -14.728 6.672 -4.563 1.00 70.69 170 GLY A CA 1
ATOM 1323 C C . GLY A 1 170 ? -15.758 6.041 -3.623 1.00 70.69 170 GLY A C 1
ATOM 1324 O O . GLY A 1 170 ? -16.018 6.568 -2.546 1.00 70.69 170 GLY A O 1
ATOM 1325 N N . THR A 1 171 ? -16.331 4.898 -3.996 1.00 75.12 171 THR A N 1
ATOM 1326 C CA . THR A 1 171 ? -17.356 4.220 -3.192 1.00 75.12 171 THR A CA 1
ATOM 1327 C C . THR A 1 171 ? -16.779 3.190 -2.233 1.00 75.12 171 THR A C 1
ATOM 1329 O O . THR A 1 171 ? -17.314 3.013 -1.141 1.00 75.12 171 THR A O 1
ATOM 1332 N N . SER A 1 172 ? -15.709 2.494 -2.627 1.00 76.88 172 SER A N 1
ATOM 1333 C CA . SER A 1 172 ? -15.222 1.318 -1.897 1.00 76.88 172 SER A CA 1
ATOM 1334 C C . SER A 1 172 ? -13.932 1.562 -1.120 1.00 76.88 172 SER A C 1
ATOM 1336 O O . SER A 1 172 ? -13.755 0.965 -0.062 1.00 76.88 172 SER A O 1
ATOM 1338 N N . ILE A 1 173 ? -13.038 2.426 -1.613 1.00 81.50 173 ILE A N 1
ATOM 1339 C CA . ILE A 1 173 ? -11.703 2.630 -1.028 1.00 81.50 173 ILE A CA 1
ATOM 1340 C C . ILE A 1 173 ? -11.617 3.985 -0.321 1.00 81.50 173 ILE A C 1
ATOM 1342 O O . ILE A 1 173 ? -11.199 4.032 0.835 1.00 81.50 173 ILE A O 1
ATOM 1346 N N . ALA A 1 174 ? -12.093 5.065 -0.957 1.00 81.19 174 ALA A N 1
ATOM 1347 C CA . ALA A 1 174 ? -12.110 6.426 -0.402 1.00 81.19 174 ALA A CA 1
ATOM 1348 C C . ALA A 1 174 ? -12.593 6.542 1.064 1.00 81.19 174 ALA A C 1
ATOM 1350 O O . ALA A 1 174 ? -11.910 7.205 1.848 1.00 81.19 174 ALA A O 1
ATOM 1351 N N . PRO A 1 175 ? -13.704 5.900 1.494 1.00 84.81 175 PRO A N 1
ATOM 1352 C CA . PRO A 1 175 ? -14.182 6.033 2.875 1.00 84.81 175 PRO A CA 1
ATOM 1353 C C . PRO A 1 175 ? -13.322 5.298 3.913 1.00 84.81 175 PRO A C 1
ATOM 1355 O O . PRO A 1 175 ? -13.468 5.551 5.105 1.00 84.81 175 PRO A O 1
ATOM 1358 N N . LEU A 1 176 ? -12.453 4.377 3.487 1.00 85.12 176 LEU A N 1
ATOM 1359 C CA . LEU A 1 176 ? -11.591 3.593 4.376 1.00 85.12 176 LEU A CA 1
ATOM 1360 C C . LEU A 1 176 ? -10.216 4.241 4.588 1.00 85.12 176 LEU A C 1
ATOM 1362 O O . LEU A 1 176 ? -9.434 3.747 5.403 1.00 85.12 176 LEU A O 1
ATOM 1366 N N . LEU A 1 177 ? -9.916 5.318 3.860 1.00 87.19 177 LEU A N 1
ATOM 1367 C CA . LEU A 1 177 ? -8.669 6.065 3.976 1.00 87.19 177 LEU A CA 1
ATOM 1368 C C . LEU A 1 177 ? -8.703 7.017 5.173 1.00 87.19 177 LEU A C 1
ATOM 1370 O O . LEU A 1 177 ? -9.695 7.695 5.439 1.00 87.19 177 LEU A O 1
ATOM 1374 N N . THR A 1 178 ? -7.579 7.086 5.871 1.00 88.25 178 THR A N 1
ATOM 1375 C CA . THR A 1 178 ? -7.322 8.026 6.960 1.00 88.25 178 THR A CA 1
ATOM 1376 C C . THR A 1 178 ? -7.074 9.438 6.422 1.00 88.25 178 THR A C 1
ATOM 1378 O O . THR A 1 178 ? -6.727 9.637 5.256 1.00 88.25 178 THR A O 1
ATOM 1381 N N . SER A 1 179 ? -7.178 10.448 7.289 1.00 87.44 179 SER A N 1
ATOM 1382 C CA . SER A 1 179 ? -6.921 11.845 6.911 1.00 87.44 179 SER A CA 1
ATOM 1383 C C . SER A 1 179 ? -5.503 12.073 6.367 1.00 87.44 179 SER A C 1
ATOM 1385 O O . SER A 1 179 ? -5.313 12.914 5.489 1.00 87.44 179 SER A O 1
ATOM 1387 N N . ARG A 1 180 ? -4.504 11.322 6.860 1.00 87.12 180 ARG A N 1
ATOM 1388 C CA . ARG A 1 180 ? -3.121 11.383 6.352 1.00 87.12 180 ARG A CA 1
ATOM 1389 C C . ARG A 1 180 ? -3.053 10.887 4.911 1.00 87.12 180 ARG A C 1
ATOM 1391 O O . ARG A 1 180 ? -2.516 11.578 4.055 1.00 87.12 180 ARG A O 1
ATOM 1398 N N . GLU A 1 181 ? -3.648 9.733 4.638 1.00 89.00 181 GLU A N 1
ATOM 1399 C CA . GLU A 1 181 ? -3.648 9.120 3.307 1.00 89.00 181 GLU A CA 1
ATOM 1400 C C . GLU A 1 181 ? -4.405 9.971 2.276 1.00 89.00 181 GLU A C 1
ATOM 1402 O O . GLU A 1 181 ? -3.955 10.130 1.143 1.00 89.00 181 GLU A O 1
ATOM 1407 N N . GLN A 1 182 ? -5.514 10.599 2.677 1.00 86.31 182 GLN A N 1
ATOM 1408 C CA . GLN A 1 182 ? -6.229 11.555 1.824 1.00 86.31 182 GLN A CA 1
ATOM 1409 C C . GLN A 1 182 ? -5.384 12.800 1.510 1.00 86.31 182 GLN A C 1
ATOM 1411 O O . GLN A 1 182 ? -5.413 13.297 0.386 1.00 86.31 182 GLN A O 1
ATOM 1416 N N . SER A 1 183 ? -4.602 13.287 2.480 1.00 87.69 183 SER A N 1
ATOM 1417 C CA . SER A 1 183 ? -3.667 14.398 2.269 1.00 87.69 183 SER A CA 1
ATOM 1418 C C . SER A 1 183 ? -2.577 14.028 1.261 1.00 87.69 183 SER A C 1
ATOM 1420 O O . SER A 1 183 ? -2.289 14.816 0.363 1.00 87.69 183 SER A O 1
ATOM 1422 N N . ILE A 1 184 ? -2.028 12.814 1.349 1.00 85.81 184 ILE A N 1
ATOM 1423 C CA . ILE A 1 184 ? -1.038 12.296 0.393 1.00 85.81 184 ILE A CA 1
ATOM 1424 C C . ILE A 1 184 ? -1.627 12.266 -1.023 1.00 85.81 184 ILE A C 1
ATOM 1426 O O . ILE A 1 184 ? -1.048 12.852 -1.933 1.00 85.81 184 ILE A O 1
ATOM 1430 N N . LEU A 1 185 ? -2.821 11.689 -1.195 1.00 84.75 185 LEU A N 1
ATOM 1431 C CA . LEU A 1 185 ? -3.513 11.659 -2.488 1.00 84.75 185 LEU A CA 1
ATOM 1432 C C . LEU A 1 185 ? -3.780 13.056 -3.059 1.00 84.75 185 LEU A C 1
ATOM 1434 O O . LEU A 1 185 ? -3.706 13.244 -4.267 1.00 84.75 185 LEU A O 1
ATOM 1438 N N . SER A 1 186 ? -4.078 14.040 -2.207 1.00 83.62 186 SER A N 1
ATOM 1439 C CA . SER A 1 186 ? -4.324 15.419 -2.648 1.00 83.62 186 SER A CA 1
ATOM 1440 C C . SER A 1 186 ? -3.071 16.162 -3.126 1.00 83.62 186 SER A C 1
ATOM 1442 O O . SER A 1 186 ? -3.190 17.177 -3.808 1.00 83.62 186 SER A O 1
ATOM 1444 N N . LYS A 1 187 ? -1.879 15.685 -2.745 1.00 80.44 187 LYS A N 1
ATOM 1445 C CA . LYS A 1 187 ? -0.586 16.279 -3.116 1.00 80.44 187 LYS A CA 1
ATOM 1446 C C . LYS A 1 187 ? -0.014 15.704 -4.416 1.00 80.44 187 LYS A C 1
ATOM 1448 O O . LYS A 1 187 ? 0.976 16.241 -4.909 1.00 80.44 187 LYS A O 1
ATOM 1453 N N . MET A 1 188 ? -0.603 14.626 -4.936 1.00 71.69 188 MET A N 1
ATOM 1454 C CA . MET A 1 188 ? -0.196 13.943 -6.172 1.00 71.69 188 MET A CA 1
ATOM 1455 C C . MET A 1 188 ? -0.811 14.583 -7.410 1.00 71.69 188 MET A C 1
ATOM 1457 O O . MET A 1 188 ? -0.098 14.649 -8.440 1.00 71.69 188 MET A O 1
#

Organism: NCBI:txid2650707